Protein AF-A0A6C0JFN3-F1 (afdb_monomer)

Secondary structure (DSSP, 8-state):
--TTSHHHHHHHHHHHHHHHHHTT----HHHHHHHHHHHHHHHHHSTTTTT-TT-HHHHHHHHHHHHHHHHHHTS--------------S----------------HHHHHHHHHHHHHHHHHHHHSPPPPPP------SS----TTHHHHHHHHHHHHHHHHHHHHHHHTTHHHHHHHHHHT--TTS-------TT-----TT-----S-----------------------------------THHHHSSS-------HHHHHHHHHHHHHHHHHHHHHHHHHH--

Sequence (288 aa):
MSVVKDSNKQMLFDLLKSIGNDNQLVINENELYNFVNEKCGYFHTNRYEFGFGTDLNIVNKKIIDEGYNFIMSNQPRKNTQQNTQQNTQQNTQQNTHESVRESTLTKREMFDKGLERQENQFNKMINPKKPKEIDFSDAGEDSPIQNLDQIINQTLSDRQKELENITQKYSSNDKKNAEKWLNMGNDEIPKIKIEKNSNLKLDNAINVDNAINVDNTINVDNAINVDNKKRVRFEVKEEEENPIGLNNLFSKLKQKSLPKNDNIINRLDTIILNQEKILEMLYNKAIN

Organism: NCBI:txid1070528

Radius of gyration: 42.24 Å; Cα contacts (8 Å, |Δi|>4): 68; chains: 1; bounding box: 113×70×117 Å

Foldseek 3Di:
DALQDPVNLVVLLVVLVVVCVVVVFDDDSVVLSVLSNVLSVVCRVCVVVVVNPRPNVVSSVVSNVVSNVVSVVPGPPPPPPDDDDDDDDDDDPDPPPDDPPPPPDDPVNVVVVVVVVVVVVVVCVVDPDDDDPDDPPPPDDPDDPPCVVVVVVVVVVVVVVVVVVVCVVCVPPVVVVVVCVVPVPPPPDPPPPPPVDPPDPPVDPPPPPDDPPPPDDPPPDDDPPPDDPDDDDDPPPPPPPPPPDPVVVCVPPPDPPDPPCVVVVVVVVVVVVVVVVVVVVVVVVVVD

Solvent-accessible surface area (backbone atoms only — not comparable to full-atom v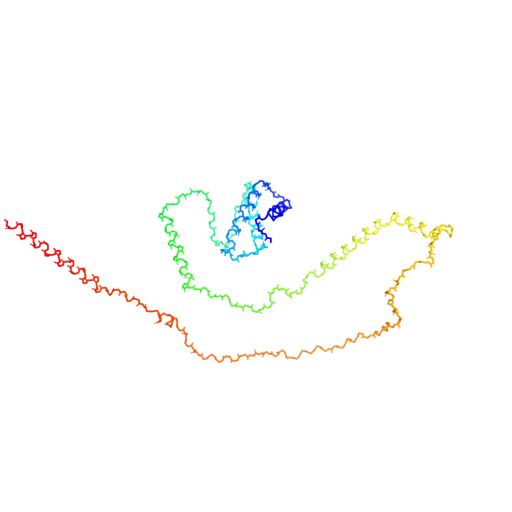alues): 18840 Å² total; per-residue (Å²): 132,56,59,71,37,64,71,47,47,50,52,53,45,54,49,53,50,49,56,32,57,79,66,72,47,70,77,59,67,69,61,51,48,50,50,51,53,53,48,28,50,50,50,63,74,42,19,65,83,74,70,51,60,82,47,52,64,65,52,50,52,51,50,50,56,52,47,51,51,52,47,59,71,66,43,82,78,78,85,72,90,66,90,81,84,84,87,84,84,90,86,78,83,84,74,82,80,69,78,83,68,89,70,83,71,50,76,63,59,54,48,53,55,49,50,54,51,50,54,55,51,49,54,47,64,76,55,62,76,78,75,78,78,85,75,84,69,94,77,85,80,88,68,78,77,87,55,53,70,60,53,50,52,51,52,50,52,51,51,51,54,49,51,51,49,52,48,61,69,43,61,63,64,50,43,54,52,48,49,49,63,73,65,52,54,91,86,70,64,82,76,77,80,77,65,96,72,72,86,71,80,75,88,75,76,76,81,78,78,84,76,86,75,82,77,85,70,88,79,85,73,88,75,87,79,88,72,77,87,81,75,87,78,80,84,74,79,79,70,86,71,70,77,87,56,74,67,69,70,58,69,74,54,80,73,76,73,70,80,54,63,62,64,56,50,54,49,50,51,53,49,51,55,51,50,52,52,51,48,50,54,52,52,61,61,71,76,108

pLDDT: mean 72.3, std 18.84, range [32.34, 95.5]

Structure (mmCIF, N/CA/C/O backbone):
data_AF-A0A6C0JFN3-F1
#
_entry.id   AF-A0A6C0JFN3-F1
#
loop_
_atom_site.group_PDB
_atom_site.id
_atom_site.type_symbol
_atom_site.label_atom_id
_atom_site.label_alt_id
_atom_site.label_comp_id
_atom_site.label_asym_id
_atom_site.label_entity_id
_atom_site.label_seq_id
_atom_site.pdbx_PDB_ins_code
_atom_site.Cartn_x
_atom_site.Cartn_y
_atom_site.Cartn_z
_atom_site.occupancy
_atom_site.B_iso_or_equiv
_atom_site.auth_seq_id
_atom_site.auth_comp_id
_atom_site.auth_asym_id
_atom_site.auth_atom_id
_atom_site.pdbx_PDB_model_num
ATOM 1 N N . MET A 1 1 ? 14.871 2.638 8.743 1.00 62.06 1 MET A N 1
ATOM 2 C CA . MET A 1 1 ? 14.317 3.725 7.900 1.00 62.06 1 MET A CA 1
ATOM 3 C C . MET A 1 1 ? 12.947 4.097 8.450 1.00 62.06 1 MET A C 1
ATOM 5 O O . MET A 1 1 ? 12.289 3.212 8.973 1.00 62.06 1 MET A O 1
ATOM 9 N N . SER A 1 2 ? 12.554 5.374 8.417 1.00 81.69 2 SER A N 1
ATOM 10 C CA . SER A 1 2 ? 11.302 5.864 9.021 1.00 81.69 2 SER A CA 1
ATOM 11 C C . SER A 1 2 ? 10.401 6.478 7.956 1.00 81.69 2 SER A C 1
ATOM 13 O O . SER A 1 2 ? 10.905 7.121 7.037 1.00 81.69 2 SER A O 1
ATOM 15 N N . VAL A 1 3 ? 9.087 6.332 8.136 1.00 85.38 3 VAL A N 1
ATOM 16 C CA . VAL A 1 3 ? 8.040 6.914 7.280 1.00 85.38 3 VAL A CA 1
ATOM 17 C C . VAL A 1 3 ? 8.180 8.439 7.196 1.00 85.38 3 VAL A C 1
ATOM 19 O O . VAL A 1 3 ? 7.970 9.034 6.145 1.00 85.38 3 VAL A O 1
ATOM 22 N N . VAL A 1 4 ? 8.610 9.074 8.293 1.00 89.38 4 VAL A N 1
ATOM 23 C CA . VAL A 1 4 ? 8.707 10.539 8.422 1.00 89.38 4 VAL A CA 1
ATOM 24 C C . VAL A 1 4 ? 10.010 11.100 7.840 1.00 89.38 4 VAL A C 1
ATOM 26 O O . VAL A 1 4 ? 10.175 12.314 7.772 1.00 89.38 4 VAL A O 1
ATOM 29 N N . LYS A 1 5 ? 10.952 10.246 7.419 1.00 92.25 5 LYS A N 1
ATOM 30 C CA . LYS A 1 5 ? 12.220 10.706 6.842 1.00 92.25 5 LYS A CA 1
ATOM 31 C C . LYS A 1 5 ? 11.949 11.465 5.540 1.00 92.25 5 LYS A C 1
ATOM 33 O O . LYS A 1 5 ? 11.213 10.965 4.693 1.00 92.25 5 LYS A O 1
ATOM 38 N N . ASP A 1 6 ? 12.616 12.599 5.338 1.00 91.25 6 ASP A N 1
ATOM 39 C CA . ASP A 1 6 ? 12.405 13.448 4.154 1.00 91.25 6 ASP A CA 1
ATOM 40 C C . ASP A 1 6 ? 12.629 12.696 2.840 1.00 91.25 6 ASP A C 1
ATOM 42 O O . ASP A 1 6 ? 11.831 12.805 1.920 1.00 91.25 6 ASP A O 1
ATOM 46 N N . SER A 1 7 ? 13.639 11.826 2.787 1.00 92.81 7 SER A N 1
ATOM 47 C CA . SER A 1 7 ? 13.881 10.955 1.629 1.00 92.81 7 SER A CA 1
ATOM 48 C C . SER A 1 7 ? 12.705 10.016 1.311 1.00 92.81 7 SER A C 1
ATOM 50 O O . SER A 1 7 ? 12.434 9.780 0.140 1.00 92.81 7 SER A O 1
ATOM 52 N N . ASN A 1 8 ? 11.990 9.504 2.321 1.00 93.19 8 ASN A N 1
ATOM 53 C CA . ASN A 1 8 ? 10.812 8.657 2.107 1.00 93.19 8 ASN A CA 1
ATOM 54 C C . ASN A 1 8 ? 9.619 9.487 1.621 1.00 93.19 8 ASN A C 1
ATOM 56 O O . ASN A 1 8 ? 8.929 9.094 0.689 1.00 93.19 8 ASN A O 1
ATOM 60 N N . LYS A 1 9 ? 9.407 10.661 2.221 1.00 94.06 9 LYS A N 1
ATOM 61 C CA . LYS A 1 9 ? 8.349 11.595 1.817 1.00 94.06 9 LYS A CA 1
ATOM 62 C C . LYS A 1 9 ? 8.512 12.050 0.366 1.00 94.06 9 LYS A C 1
ATOM 64 O O . LYS A 1 9 ? 7.535 12.045 -0.370 1.00 94.06 9 LYS A O 1
ATOM 69 N N . GLN A 1 10 ? 9.738 12.385 -0.041 1.00 93.50 10 GLN A N 1
ATOM 70 C CA . GLN A 1 10 ? 10.048 12.761 -1.423 1.00 93.50 10 GLN A CA 1
ATOM 71 C C . GLN A 1 10 ? 9.812 11.596 -2.387 1.00 93.50 10 GLN A C 1
ATOM 73 O O . GLN A 1 10 ? 9.114 11.766 -3.375 1.00 93.50 10 GLN A O 1
ATOM 78 N N . MET A 1 11 ? 10.266 10.384 -2.044 1.00 95.31 11 MET A N 1
ATOM 79 C CA . MET A 1 11 ? 9.984 9.190 -2.850 1.00 95.31 11 MET A CA 1
ATOM 80 C C . MET A 1 11 ? 8.474 8.959 -3.045 1.00 95.31 11 MET A C 1
ATOM 82 O O . MET A 1 11 ? 8.033 8.670 -4.154 1.00 95.31 11 MET A O 1
ATOM 86 N N . LEU A 1 12 ? 7.677 9.070 -1.977 1.00 95.00 12 LEU A N 1
ATOM 87 C CA . LEU A 1 12 ? 6.222 8.889 -2.044 1.00 95.00 12 LEU A CA 1
ATOM 88 C C . LEU A 1 12 ? 5.545 9.977 -2.881 1.00 95.00 12 LEU A C 1
ATOM 90 O O . LEU A 1 12 ? 4.631 9.680 -3.648 1.00 95.00 12 LEU A O 1
ATOM 94 N N . PHE A 1 13 ? 6.003 11.220 -2.744 1.00 95.50 13 PHE A N 1
ATOM 95 C CA . PHE A 1 13 ? 5.537 12.343 -3.548 1.00 95.50 13 PHE A CA 1
ATOM 96 C C . PHE A 1 13 ? 5.836 12.130 -5.037 1.00 95.50 13 PHE A C 1
ATOM 98 O O . PHE A 1 13 ? 4.917 12.198 -5.851 1.00 95.50 13 PHE A O 1
ATOM 105 N N . ASP A 1 14 ? 7.082 11.799 -5.383 1.00 95.06 14 ASP A N 1
ATOM 106 C CA . ASP A 1 14 ? 7.509 11.563 -6.766 1.00 95.06 14 ASP A CA 1
ATOM 107 C C . ASP A 1 14 ? 6.754 10.390 -7.398 1.00 95.06 14 ASP A C 1
ATOM 109 O O . ASP A 1 14 ? 6.327 10.469 -8.551 1.00 95.06 14 ASP A O 1
ATOM 113 N N . LEU A 1 15 ? 6.524 9.318 -6.633 1.00 95.25 15 LEU A N 1
ATOM 114 C CA . LEU A 1 15 ? 5.756 8.166 -7.094 1.00 95.25 15 LEU A CA 1
ATOM 115 C C . LEU A 1 15 ? 4.297 8.539 -7.386 1.00 95.25 15 LEU A C 1
ATOM 117 O O . LEU A 1 15 ? 3.790 8.223 -8.460 1.00 95.25 15 LEU A O 1
ATOM 121 N N . LEU A 1 16 ? 3.624 9.231 -6.462 1.00 93.94 16 LEU A N 1
ATOM 122 C CA . LEU A 1 16 ? 2.242 9.683 -6.662 1.00 93.94 16 LEU A CA 1
ATOM 123 C C . LEU A 1 16 ? 2.131 10.673 -7.828 1.00 93.94 16 LEU A C 1
ATOM 125 O O . LEU A 1 16 ? 1.171 10.614 -8.599 1.00 93.94 16 LEU A O 1
ATOM 129 N N . LYS A 1 17 ? 3.137 11.535 -7.997 1.00 93.06 17 LYS A N 1
ATOM 130 C CA . LYS A 1 17 ? 3.249 12.452 -9.133 1.00 93.06 17 LYS A CA 1
ATOM 131 C C . LYS A 1 17 ? 3.398 11.695 -10.454 1.00 93.06 17 LYS A C 1
ATOM 133 O O . LYS A 1 17 ? 2.686 12.010 -11.403 1.00 93.06 17 LYS A O 1
ATOM 138 N N . SER A 1 18 ? 4.262 10.677 -10.511 1.00 93.12 18 SER A N 1
ATOM 139 C CA . SER A 1 18 ? 4.420 9.812 -11.691 1.00 93.12 18 SER A CA 1
ATOM 140 C C . SER A 1 18 ? 3.111 9.114 -12.035 1.00 93.12 18 SER A C 1
ATOM 142 O O . SER A 1 18 ? 2.631 9.252 -13.154 1.00 93.12 18 SER A O 1
ATOM 144 N N . ILE A 1 19 ? 2.481 8.459 -11.051 1.00 90.06 19 ILE A N 1
ATOM 145 C CA . ILE A 1 19 ? 1.208 7.753 -11.240 1.00 90.06 19 ILE A CA 1
ATOM 146 C C . ILE A 1 19 ? 0.147 8.703 -11.800 1.00 90.06 19 ILE A C 1
ATOM 148 O O . ILE A 1 19 ? -0.593 8.331 -12.709 1.00 90.06 19 ILE A O 1
ATOM 152 N N . GLY A 1 20 ? 0.049 9.926 -11.278 1.00 87.44 20 GLY A N 1
ATOM 153 C CA . GLY A 1 20 ? -0.938 10.870 -11.784 1.00 87.44 20 GLY A CA 1
ATOM 154 C C . GLY A 1 20 ? -0.622 11.387 -13.188 1.00 87.44 20 GLY A C 1
ATOM 155 O O . GLY A 1 20 ? -1.538 11.484 -14.003 1.00 87.44 20 GLY A O 1
ATOM 156 N N . ASN A 1 21 ? 0.649 11.638 -13.507 1.00 88.38 21 ASN A N 1
ATOM 157 C CA . ASN A 1 21 ? 1.065 12.060 -14.846 1.00 88.38 21 ASN A CA 1
ATOM 158 C C . ASN A 1 21 ? 0.809 10.967 -15.894 1.00 88.38 21 ASN A C 1
ATOM 160 O O . ASN A 1 21 ? 0.261 11.261 -16.958 1.00 88.38 21 ASN A O 1
ATOM 164 N N . ASP A 1 22 ? 1.128 9.712 -15.568 1.00 90.19 22 ASP A N 1
ATOM 165 C CA . ASP A 1 22 ? 0.914 8.551 -16.441 1.00 90.19 22 ASP A CA 1
ATOM 166 C C . ASP A 1 22 ? -0.578 8.347 -16.755 1.00 90.19 22 ASP A C 1
ATOM 168 O O . ASP A 1 22 ? -0.946 7.947 -17.859 1.00 90.19 22 ASP A O 1
ATOM 172 N N . ASN A 1 23 ? -1.451 8.689 -15.801 1.00 87.38 23 ASN A N 1
ATOM 173 C CA . ASN A 1 23 ? -2.907 8.609 -15.935 1.00 87.38 23 ASN A CA 1
ATOM 174 C C . ASN A 1 23 ? -3.570 9.924 -16.396 1.00 87.38 23 ASN A C 1
ATOM 176 O O . ASN A 1 23 ? -4.797 10.022 -16.375 1.00 87.38 23 ASN A O 1
ATOM 180 N N . GLN A 1 24 ? -2.792 10.934 -16.810 1.00 86.75 24 GLN A N 1
ATOM 181 C CA . GLN A 1 24 ? -3.288 12.246 -17.262 1.00 86.75 24 GLN A CA 1
ATOM 182 C C . GLN A 1 24 ? -4.200 12.960 -16.242 1.00 86.75 24 GLN A C 1
ATOM 184 O O . GLN A 1 24 ? -5.185 13.609 -16.605 1.00 86.75 24 GLN A O 1
ATOM 189 N N . LEU A 1 25 ? -3.884 12.830 -14.954 1.00 87.88 25 LEU A N 1
ATOM 190 C CA . LEU A 1 25 ? -4.630 13.441 -13.857 1.00 87.88 25 LEU A CA 1
ATOM 191 C C . LEU A 1 25 ? -4.159 14.871 -13.600 1.00 87.88 25 LEU A C 1
ATOM 193 O O . LEU A 1 25 ? -2.976 15.187 -13.715 1.00 87.88 25 LEU A O 1
ATOM 197 N N . VAL A 1 26 ? -5.083 15.737 -13.185 1.00 85.62 26 VAL A N 1
ATOM 198 C CA . VAL A 1 26 ? -4.726 17.074 -12.701 1.00 85.62 26 VAL A CA 1
ATOM 199 C C . VAL A 1 26 ? -4.166 16.933 -11.288 1.00 85.62 26 VAL A C 1
ATOM 201 O O . VAL A 1 26 ? -4.877 16.486 -10.386 1.00 85.62 26 VAL A O 1
ATOM 204 N N . ILE A 1 27 ? -2.897 17.297 -11.098 1.00 87.00 27 ILE A N 1
ATOM 205 C CA . ILE A 1 27 ? -2.198 17.218 -9.810 1.00 87.00 27 ILE A CA 1
ATOM 206 C C . ILE A 1 27 ? -1.818 18.626 -9.356 1.00 87.00 27 ILE A C 1
ATOM 208 O O . ILE A 1 27 ? -1.117 19.347 -10.065 1.00 87.00 27 ILE A O 1
ATOM 212 N N . ASN A 1 28 ? -2.231 19.000 -8.146 1.00 89.88 28 ASN A N 1
ATOM 213 C CA . ASN A 1 28 ? -1.693 20.166 -7.454 1.00 89.88 28 ASN A CA 1
ATOM 214 C C . ASN A 1 28 ? -0.509 19.724 -6.582 1.00 89.88 28 ASN A C 1
ATOM 216 O O . ASN A 1 28 ? -0.692 19.044 -5.572 1.00 89.88 28 ASN A O 1
ATOM 220 N N . GLU A 1 29 ? 0.708 20.097 -6.982 1.00 89.19 29 GLU A N 1
ATOM 221 C CA . GLU A 1 29 ? 1.944 19.659 -6.319 1.00 89.19 29 GLU A CA 1
ATOM 222 C C . GLU A 1 29 ? 2.013 20.083 -4.846 1.00 89.19 29 GLU A C 1
ATOM 224 O O . GLU A 1 29 ? 2.429 19.296 -3.997 1.00 89.19 29 GLU A O 1
ATOM 229 N N . ASN A 1 30 ? 1.547 21.290 -4.520 1.00 92.06 30 ASN A N 1
ATOM 230 C CA . ASN A 1 30 ? 1.587 21.806 -3.151 1.00 92.06 30 ASN A CA 1
ATOM 231 C C . ASN A 1 30 ? 0.625 21.040 -2.236 1.00 92.06 30 ASN A C 1
ATOM 233 O O . ASN A 1 30 ? 0.979 20.668 -1.118 1.00 92.06 30 ASN A O 1
ATOM 237 N N . GLU A 1 31 ? -0.588 20.776 -2.719 1.00 90.94 31 GLU A N 1
ATOM 238 C CA . GLU A 1 31 ? -1.589 20.009 -1.973 1.00 90.94 31 GLU A CA 1
ATOM 239 C C . GLU A 1 31 ? -1.166 18.552 -1.80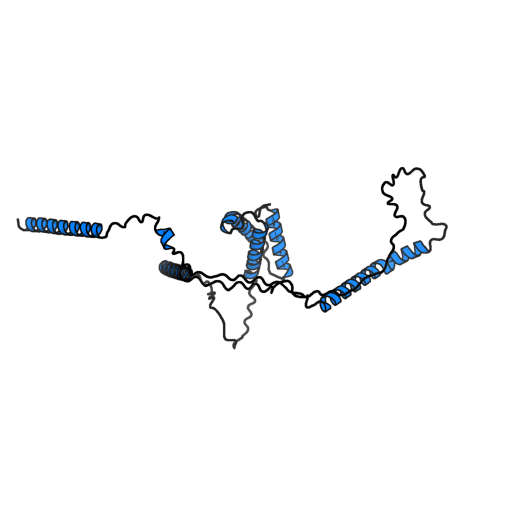0 1.00 90.94 31 GLU A C 1
ATOM 241 O O . GLU A 1 31 ? -1.289 18.007 -0.705 1.00 90.94 31 GLU A O 1
ATOM 246 N N . LEU A 1 32 ? -0.607 17.939 -2.848 1.00 92.62 32 LEU A N 1
ATOM 247 C CA . LEU A 1 32 ? -0.101 16.571 -2.788 1.00 92.62 32 LEU A CA 1
ATOM 248 C C . LEU A 1 32 ? 1.060 16.447 -1.792 1.00 92.62 32 LEU A C 1
ATOM 250 O O . LEU A 1 32 ? 1.098 15.507 -0.999 1.00 92.62 32 LEU A O 1
ATOM 254 N N . TYR A 1 33 ? 1.990 17.402 -1.790 1.00 93.19 33 TYR A N 1
ATOM 255 C CA . TYR A 1 33 ? 3.108 17.401 -0.849 1.00 93.19 33 TYR A CA 1
ATOM 256 C C . TYR A 1 33 ? 2.645 17.584 0.605 1.00 93.19 33 TYR A C 1
ATOM 258 O O . TYR A 1 33 ? 3.126 16.892 1.509 1.00 93.19 33 TYR A O 1
ATOM 266 N N . ASN A 1 34 ? 1.678 18.476 0.840 1.00 94.50 34 ASN A N 1
ATOM 267 C CA . ASN A 1 34 ? 1.072 18.660 2.160 1.00 94.50 34 ASN A CA 1
ATOM 268 C C . ASN A 1 34 ? 0.354 17.388 2.623 1.00 94.50 34 ASN A C 1
ATOM 270 O O . ASN A 1 34 ? 0.595 16.924 3.737 1.00 94.50 34 ASN A O 1
ATOM 274 N N . PHE A 1 35 ? -0.427 16.766 1.738 1.00 95.19 35 PHE A N 1
ATOM 275 C CA . PHE A 1 35 ? -1.094 15.495 1.999 1.00 95.19 35 PHE A CA 1
ATOM 276 C C . PHE A 1 35 ? -0.096 14.403 2.413 1.00 95.19 35 PHE A C 1
ATOM 278 O O . PHE A 1 35 ? -0.272 13.758 3.448 1.00 95.19 35 PHE A O 1
ATOM 285 N N . VAL A 1 36 ? 0.988 14.217 1.650 1.00 95.06 36 VAL A N 1
ATOM 286 C CA . VAL A 1 36 ? 2.016 13.211 1.965 1.00 95.06 36 VAL A CA 1
ATOM 287 C C . VAL A 1 36 ? 2.654 13.492 3.328 1.00 95.06 36 VAL A C 1
ATOM 289 O O . VAL A 1 36 ? 2.847 12.565 4.115 1.00 95.06 36 VAL A O 1
ATOM 292 N N . ASN A 1 37 ? 2.944 14.754 3.655 1.00 94.12 37 ASN A N 1
ATOM 293 C CA . ASN A 1 37 ? 3.499 15.116 4.960 1.00 94.12 37 ASN A CA 1
ATOM 294 C C . ASN A 1 37 ? 2.552 14.800 6.121 1.00 94.12 37 ASN A C 1
ATOM 296 O O . ASN A 1 37 ? 2.985 14.196 7.109 1.00 94.12 37 ASN A O 1
ATOM 300 N N . GLU A 1 38 ? 1.280 15.171 5.996 1.00 94.81 38 GLU A N 1
ATOM 301 C CA . GLU A 1 38 ? 0.263 14.906 7.014 1.00 94.81 38 GLU A CA 1
ATOM 302 C C . GLU A 1 38 ? 0.061 13.407 7.223 1.00 94.81 38 GLU A C 1
ATOM 304 O O . GLU A 1 38 ? 0.080 12.932 8.360 1.00 94.81 38 GLU A O 1
ATOM 309 N N . LYS A 1 39 ? -0.055 12.636 6.137 1.00 93.19 39 LYS A N 1
ATOM 310 C CA . LYS A 1 39 ? -0.256 11.185 6.213 1.00 93.19 39 LYS A CA 1
ATOM 311 C C . LYS A 1 39 ? 0.960 10.457 6.762 1.00 93.19 39 LYS A C 1
ATOM 313 O O . LYS A 1 39 ? 0.803 9.596 7.627 1.00 93.19 39 LYS A O 1
ATOM 318 N N . CYS A 1 40 ? 2.170 10.843 6.359 1.00 93.00 40 CYS A N 1
ATOM 319 C CA . CYS A 1 40 ? 3.397 10.318 6.957 1.00 93.00 40 CYS A CA 1
ATOM 320 C C . CYS A 1 40 ? 3.442 10.561 8.474 1.00 93.00 40 CYS A C 1
ATOM 322 O O . CYS A 1 40 ? 3.825 9.660 9.222 1.00 93.00 40 CYS A O 1
ATOM 324 N N . GLY A 1 41 ? 3.037 11.749 8.938 1.00 91.44 41 GLY A N 1
ATOM 325 C CA . GLY A 1 41 ? 2.937 12.060 10.367 1.00 91.44 41 GLY A CA 1
ATOM 326 C C . GLY A 1 41 ? 1.859 11.234 11.072 1.00 91.44 41 GLY A C 1
ATOM 327 O O . GLY A 1 41 ? 2.134 10.589 12.082 1.00 91.44 41 GLY A O 1
ATOM 328 N N . TYR A 1 42 ? 0.656 11.188 10.501 1.00 93.50 42 TYR A N 1
ATOM 329 C CA . TYR A 1 42 ? -0.490 10.453 11.035 1.00 93.50 42 TYR A CA 1
ATOM 330 C C . TYR A 1 42 ? -0.196 8.962 11.213 1.00 93.50 42 TYR A C 1
ATOM 332 O O . TYR A 1 42 ? -0.370 8.413 12.303 1.00 93.50 42 TYR A O 1
ATOM 340 N N . PHE A 1 43 ? 0.300 8.302 10.165 1.00 90.25 43 PHE A N 1
ATOM 341 C CA . PHE A 1 43 ? 0.611 6.880 10.237 1.00 90.25 43 PHE A CA 1
ATOM 342 C C . PHE A 1 43 ? 1.818 6.593 11.117 1.00 90.25 43 PHE A C 1
ATOM 344 O O . PHE A 1 43 ? 1.863 5.531 11.725 1.00 90.25 43 PHE A O 1
ATOM 351 N N . HIS A 1 44 ? 2.777 7.513 11.240 1.00 88.38 44 HIS A N 1
ATOM 352 C CA . HIS A 1 44 ? 3.875 7.336 12.184 1.00 88.38 44 HIS A CA 1
ATOM 353 C C . HIS A 1 44 ? 3.400 7.368 13.641 1.00 88.38 44 HIS A C 1
ATOM 355 O O . HIS A 1 44 ? 3.835 6.533 14.437 1.00 88.38 44 HIS A O 1
ATOM 361 N N . THR A 1 45 ? 2.491 8.284 13.979 1.00 89.75 45 THR A N 1
ATOM 362 C CA . THR A 1 45 ? 1.915 8.389 15.326 1.00 89.75 45 THR A CA 1
ATOM 363 C C . THR A 1 45 ? 1.033 7.183 15.650 1.00 89.75 45 THR A C 1
ATOM 365 O O . THR A 1 45 ? 1.181 6.579 16.709 1.00 89.75 45 THR A O 1
ATOM 368 N N . ASN A 1 46 ? 0.194 6.760 14.703 1.00 87.38 46 ASN A N 1
ATOM 369 C CA . ASN A 1 46 ? -0.818 5.720 14.922 1.00 87.38 46 ASN A CA 1
ATOM 370 C C . ASN A 1 46 ? -0.380 4.318 14.459 1.00 87.38 46 ASN A C 1
ATOM 372 O O . ASN A 1 46 ? -1.189 3.395 14.379 1.00 87.38 46 ASN A O 1
ATOM 376 N N . ARG A 1 47 ? 0.907 4.115 14.147 1.00 83.19 47 ARG A N 1
ATOM 377 C CA . ARG A 1 47 ? 1.426 2.851 13.579 1.00 83.19 47 ARG A CA 1
ATOM 378 C C . ARG A 1 47 ? 1.128 1.606 14.414 1.00 83.19 47 ARG A C 1
ATOM 380 O O . ARG A 1 47 ? 1.016 0.512 13.865 1.00 83.19 47 ARG A O 1
ATOM 387 N N . TYR A 1 48 ? 1.011 1.764 15.731 1.00 83.62 48 TYR A N 1
ATOM 388 C CA . TYR A 1 48 ? 0.676 0.668 16.638 1.00 83.62 48 TYR A CA 1
ATOM 389 C C . TYR A 1 48 ? -0.829 0.416 16.733 1.00 83.62 48 TYR A C 1
ATOM 391 O O . TYR A 1 48 ? -1.231 -0.736 16.853 1.00 83.62 48 TYR A O 1
ATOM 399 N N . GLU A 1 49 ? -1.656 1.458 16.616 1.00 82.75 49 GLU A N 1
ATOM 400 C CA . GLU A 1 49 ? -3.120 1.335 16.649 1.00 82.75 49 GLU A CA 1
ATOM 401 C C . GLU A 1 49 ? -3.644 0.562 15.437 1.00 82.75 49 GLU A C 1
ATOM 403 O O . GLU A 1 49 ? -4.558 -0.249 15.551 1.00 82.75 49 GLU A O 1
ATOM 408 N N . PHE A 1 50 ? -3.011 0.760 14.282 1.00 78.75 50 PHE A N 1
ATOM 409 C CA . PHE A 1 50 ? -3.371 0.071 13.046 1.00 78.75 50 PHE A CA 1
ATOM 410 C C . PHE A 1 50 ? -2.710 -1.304 12.861 1.00 78.75 50 PHE A C 1
ATOM 412 O O . PHE A 1 50 ? -2.922 -1.951 11.837 1.00 78.75 50 PHE A O 1
ATOM 419 N N . GLY A 1 51 ? -1.887 -1.757 13.812 1.00 76.50 51 GLY A N 1
ATOM 420 C CA . GLY A 1 51 ? -1.193 -3.046 13.720 1.00 76.50 51 GLY A CA 1
ATOM 421 C C . GLY A 1 51 ? -0.053 -3.102 12.691 1.00 76.50 51 GLY A C 1
ATOM 422 O O . GLY A 1 51 ? 0.450 -4.185 12.409 1.00 76.50 51 GLY A O 1
ATOM 423 N N . PHE A 1 52 ? 0.389 -1.963 12.142 1.00 75.44 52 PHE A N 1
ATOM 424 C CA . PHE A 1 52 ? 1.496 -1.892 11.171 1.00 75.44 52 PHE A CA 1
ATOM 425 C C . PHE A 1 52 ? 2.885 -1.946 11.832 1.00 75.44 52 PHE A C 1
ATOM 427 O O . PHE A 1 52 ? 3.886 -2.268 11.191 1.00 75.44 52 PHE A O 1
ATOM 434 N N . GLY A 1 53 ? 2.974 -1.617 13.124 1.00 76.44 53 GLY A N 1
ATOM 435 C CA . GLY A 1 53 ? 4.212 -1.700 13.897 1.00 76.44 53 GLY A CA 1
ATOM 436 C C . GLY A 1 53 ? 5.306 -0.763 13.373 1.00 76.44 53 GLY A C 1
ATOM 437 O O . GLY A 1 53 ? 5.182 0.460 13.447 1.00 76.44 53 GLY A O 1
ATOM 438 N N . THR A 1 54 ? 6.425 -1.324 12.918 1.00 78.06 54 THR A N 1
ATOM 439 C CA . THR A 1 54 ? 7.558 -0.586 12.318 1.00 78.06 54 THR A CA 1
ATOM 440 C C . THR A 1 54 ? 7.704 -0.846 10.820 1.00 78.06 54 THR A C 1
ATOM 442 O O . THR A 1 54 ? 8.710 -0.435 10.239 1.00 78.06 54 THR A O 1
ATOM 445 N N . ASP A 1 55 ? 6.756 -1.551 10.198 1.00 85.56 55 ASP A N 1
ATOM 446 C CA . ASP A 1 55 ? 6.870 -1.922 8.792 1.00 85.56 55 ASP A CA 1
ATOM 447 C C . ASP A 1 55 ? 6.628 -0.709 7.887 1.00 85.56 55 ASP A C 1
ATOM 449 O O . ASP A 1 55 ? 5.507 -0.232 7.692 1.00 85.56 55 ASP A O 1
ATOM 453 N N . LEU A 1 56 ? 7.727 -0.208 7.328 1.00 87.12 56 LEU A N 1
ATOM 454 C CA . LEU A 1 56 ? 7.735 0.929 6.420 1.00 87.12 56 LEU A CA 1
ATOM 455 C C . LEU A 1 56 ? 6.959 0.642 5.130 1.00 87.12 56 LEU A C 1
ATOM 457 O O . LEU A 1 56 ? 6.292 1.537 4.619 1.00 87.12 56 LEU A O 1
ATOM 461 N N . ASN A 1 57 ? 7.019 -0.584 4.608 1.00 89.56 57 ASN A N 1
ATOM 462 C CA . ASN A 1 57 ? 6.386 -0.920 3.335 1.00 89.56 57 ASN A CA 1
ATOM 463 C C . ASN A 1 57 ? 4.866 -0.911 3.457 1.00 89.56 57 ASN A C 1
ATOM 465 O O . ASN A 1 57 ? 4.187 -0.381 2.579 1.00 89.56 57 ASN A O 1
ATOM 469 N N . ILE A 1 58 ? 4.331 -1.459 4.550 1.00 89.69 58 ILE A N 1
ATOM 470 C CA . ILE A 1 58 ? 2.883 -1.480 4.788 1.00 89.69 58 ILE A CA 1
ATOM 471 C C . ILE A 1 58 ? 2.346 -0.051 4.913 1.00 89.69 58 ILE A C 1
ATOM 473 O O . ILE A 1 58 ? 1.344 0.291 4.283 1.00 89.69 58 ILE A O 1
ATOM 477 N N . VAL A 1 59 ? 3.045 0.802 5.666 1.00 90.31 59 VAL A N 1
ATOM 478 C CA . VAL A 1 59 ? 2.648 2.205 5.834 1.00 90.31 59 VAL A CA 1
ATOM 479 C C . VAL A 1 59 ? 2.758 2.979 4.519 1.00 90.31 59 VAL A C 1
ATOM 481 O O . VAL A 1 59 ? 1.828 3.693 4.152 1.00 90.31 59 VAL A O 1
ATOM 484 N N . ASN A 1 60 ? 3.846 2.804 3.769 1.00 93.38 60 ASN A N 1
ATOM 485 C CA . ASN A 1 60 ? 4.025 3.459 2.474 1.00 93.38 60 ASN A CA 1
ATOM 486 C C . ASN A 1 60 ? 2.936 3.052 1.471 1.00 93.38 60 ASN A C 1
ATOM 488 O O . ASN A 1 60 ? 2.386 3.923 0.803 1.00 93.38 60 ASN A O 1
ATOM 492 N N . LYS A 1 61 ? 2.564 1.764 1.407 1.00 93.38 61 LYS A N 1
ATOM 493 C CA . LYS A 1 61 ? 1.447 1.295 0.568 1.00 93.38 61 LYS A CA 1
ATOM 494 C C . LYS A 1 61 ? 0.137 1.988 0.936 1.00 93.38 61 LYS A C 1
ATOM 496 O O . LYS A 1 61 ? -0.536 2.510 0.058 1.00 93.38 61 LYS A O 1
ATOM 501 N N . LYS A 1 62 ? -0.172 2.088 2.233 1.00 91.50 62 LYS A N 1
ATOM 502 C CA . LYS A 1 62 ? -1.368 2.800 2.707 1.00 91.50 62 LYS A CA 1
ATOM 503 C C . LYS A 1 62 ? -1.380 4.275 2.317 1.00 91.50 62 LYS A C 1
ATOM 505 O O . LYS A 1 62 ? -2.419 4.785 1.912 1.00 91.50 62 LYS A O 1
ATOM 510 N N . ILE A 1 63 ? -0.237 4.952 2.407 1.00 93.31 63 ILE A N 1
ATOM 511 C CA . ILE A 1 63 ? -0.119 6.360 2.005 1.00 93.31 63 ILE A CA 1
ATOM 512 C C . ILE A 1 63 ? -0.326 6.517 0.495 1.00 93.31 63 ILE A C 1
ATOM 514 O O . ILE A 1 63 ? -0.975 7.471 0.076 1.00 93.31 63 ILE A O 1
ATOM 518 N N . ILE A 1 64 ? 0.180 5.583 -0.314 1.00 94.56 64 ILE A N 1
ATOM 519 C CA . ILE A 1 64 ? -0.026 5.586 -1.769 1.00 94.56 64 ILE A CA 1
ATOM 520 C C . ILE A 1 64 ? -1.503 5.352 -2.104 1.00 94.56 64 ILE A C 1
ATOM 522 O O . ILE A 1 64 ? -2.057 6.100 -2.905 1.00 94.56 64 ILE A O 1
ATOM 526 N N . ASP A 1 65 ? -2.153 4.380 -1.458 1.00 93.31 65 ASP A N 1
ATOM 527 C CA . ASP A 1 65 ? -3.579 4.092 -1.657 1.00 93.31 65 ASP A CA 1
ATOM 528 C C . ASP A 1 65 ? -4.444 5.324 -1.345 1.00 93.31 65 ASP A C 1
ATOM 530 O O . ASP A 1 65 ? -5.295 5.731 -2.141 1.00 93.31 65 ASP A O 1
ATOM 534 N N . GLU A 1 66 ? -4.218 5.961 -0.191 1.00 92.50 66 GLU A N 1
ATOM 535 C CA . GLU A 1 66 ? -4.941 7.181 0.176 1.00 92.50 66 GLU A CA 1
ATOM 536 C C . GLU A 1 66 ? -4.569 8.370 -0.721 1.00 92.50 66 GLU A C 1
ATOM 538 O O . GLU A 1 66 ? -5.437 9.182 -1.040 1.00 92.50 66 GLU A O 1
ATOM 543 N N . GLY A 1 67 ? -3.312 8.462 -1.160 1.00 91.50 67 GLY A N 1
ATOM 544 C CA . GLY A 1 67 ? -2.833 9.504 -2.067 1.00 91.50 67 GLY A CA 1
ATOM 545 C C . GLY A 1 67 ? -3.462 9.416 -3.450 1.00 91.50 67 GLY A C 1
ATOM 546 O O . GLY A 1 67 ? -3.880 10.432 -4.000 1.00 91.50 67 GLY A O 1
ATOM 547 N N . TYR A 1 68 ? -3.620 8.209 -3.989 1.00 91.00 68 TYR A N 1
ATOM 548 C CA . TYR A 1 68 ? -4.327 8.002 -5.248 1.00 91.00 68 TYR A CA 1
ATOM 549 C C . TYR A 1 68 ? -5.801 8.410 -5.136 1.00 91.00 68 TYR A C 1
ATOM 551 O O . TYR A 1 68 ? -6.309 9.139 -5.989 1.00 91.00 68 TYR A O 1
ATOM 559 N N . ASN A 1 69 ? -6.472 8.016 -4.048 1.00 90.62 69 ASN A N 1
ATOM 560 C CA . ASN A 1 69 ? -7.856 8.419 -3.783 1.00 90.62 69 ASN A CA 1
ATOM 561 C C . ASN A 1 69 ? -8.004 9.941 -3.651 1.00 90.62 69 ASN A C 1
ATOM 563 O O . ASN A 1 69 ? -8.962 10.506 -4.175 1.00 90.62 69 ASN A O 1
ATOM 567 N N . PHE A 1 70 ? -7.048 10.601 -2.994 1.00 91.25 70 PHE A N 1
ATOM 568 C CA . PHE A 1 70 ? -7.001 12.058 -2.876 1.00 91.25 70 PHE A CA 1
ATOM 569 C C . PHE A 1 70 ? -6.859 12.743 -4.243 1.00 91.25 70 PHE A C 1
ATOM 571 O O . PHE A 1 70 ? -7.591 13.684 -4.552 1.00 91.25 70 PHE A O 1
ATOM 578 N N . ILE A 1 71 ? -5.966 12.242 -5.103 1.00 89.50 71 ILE A N 1
ATOM 579 C CA . ILE A 1 71 ? -5.817 12.764 -6.467 1.00 89.50 71 ILE A CA 1
ATOM 580 C C . ILE A 1 71 ? -7.119 12.551 -7.254 1.00 89.50 71 ILE A C 1
ATOM 582 O O . ILE A 1 71 ? -7.580 13.470 -7.930 1.00 89.50 71 ILE A O 1
ATOM 586 N N . MET A 1 72 ? -7.747 11.378 -7.137 1.00 86.50 72 MET A N 1
ATOM 587 C CA . MET A 1 72 ? -9.015 11.057 -7.803 1.00 86.50 72 MET A CA 1
ATOM 588 C C . MET A 1 72 ? -10.172 11.959 -7.365 1.00 86.50 72 MET A C 1
ATOM 590 O O . MET A 1 72 ? -10.936 12.426 -8.210 1.00 86.50 72 MET A O 1
ATOM 594 N N . SER A 1 73 ? -10.304 12.242 -6.066 1.00 85.81 73 SER A N 1
ATOM 595 C CA . SER A 1 73 ? -11.380 13.100 -5.554 1.00 85.81 73 SER A CA 1
ATOM 596 C C . SER A 1 73 ? -11.268 14.548 -6.026 1.00 85.81 73 SER A C 1
ATOM 598 O O . SER A 1 73 ? -12.290 15.223 -6.155 1.00 85.81 73 SER A O 1
ATOM 600 N N . ASN A 1 74 ? -10.047 15.005 -6.308 1.00 83.75 74 ASN A N 1
ATOM 601 C CA . ASN A 1 74 ? -9.765 16.373 -6.740 1.00 83.75 74 ASN A CA 1
ATOM 602 C C . ASN A 1 74 ? -9.821 16.547 -8.264 1.00 83.75 74 ASN A C 1
ATOM 604 O O . ASN A 1 74 ? -9.590 17.648 -8.766 1.00 83.75 74 ASN A O 1
ATOM 608 N N . GLN A 1 75 ? -10.144 15.490 -9.018 1.00 86.62 75 GLN A N 1
ATOM 609 C CA . GLN A 1 75 ? -10.298 15.617 -10.461 1.00 86.62 75 GLN A CA 1
ATOM 610 C C . GLN A 1 75 ? -11.507 16.497 -10.806 1.00 86.62 75 GLN A C 1
ATOM 612 O O . GLN A 1 75 ? -12.576 16.365 -10.195 1.00 86.62 75 GLN A O 1
ATOM 617 N N . PRO A 1 76 ? -11.386 17.381 -11.815 1.00 79.69 76 PRO A N 1
ATOM 618 C CA . PRO A 1 76 ? -12.505 18.192 -12.260 1.00 79.69 76 PRO A CA 1
ATOM 619 C C . PRO A 1 76 ? -13.624 17.268 -12.743 1.00 79.69 76 PRO A C 1
ATOM 621 O O . PRO A 1 76 ? -13.462 16.508 -13.702 1.00 79.69 76 PRO A O 1
ATOM 624 N N . ARG A 1 77 ? -14.786 17.324 -12.080 1.00 73.75 77 ARG A N 1
ATOM 625 C CA . ARG A 1 77 ? -15.972 16.595 -12.534 1.00 73.75 77 ARG A CA 1
ATOM 626 C C . ARG A 1 77 ? -16.310 17.080 -13.937 1.00 73.75 77 ARG A C 1
ATOM 628 O O . ARG A 1 77 ? -16.708 18.230 -14.122 1.00 73.75 77 ARG A O 1
ATOM 635 N N . LYS A 1 78 ? -16.175 16.199 -14.931 1.00 53.62 78 LYS A N 1
ATOM 636 C CA . LYS A 1 78 ? -16.755 16.430 -16.254 1.00 53.62 78 LYS A CA 1
ATOM 637 C C . LYS A 1 78 ? -18.264 16.535 -16.051 1.00 53.62 78 LYS A C 1
ATOM 639 O O . LYS A 1 78 ? -18.923 15.523 -15.815 1.00 53.62 78 LYS A O 1
ATOM 644 N N . ASN A 1 79 ? -18.802 17.753 -16.100 1.00 46.72 79 ASN A N 1
ATOM 645 C CA . ASN A 1 79 ? -20.238 18.001 -16.176 1.00 46.72 79 ASN A CA 1
ATOM 646 C C . ASN A 1 79 ? -20.753 17.421 -17.496 1.00 46.72 79 ASN A C 1
ATOM 648 O O . ASN A 1 79 ? -20.917 18.126 -18.487 1.00 46.72 79 ASN A O 1
ATOM 652 N N . THR A 1 80 ? -20.989 16.116 -17.512 1.00 41.78 80 THR A N 1
ATOM 653 C CA . THR A 1 80 ? -21.697 15.451 -18.597 1.00 41.78 80 THR A CA 1
ATOM 654 C C . THR A 1 80 ? -23.171 15.521 -18.233 1.00 41.78 80 THR A C 1
ATOM 656 O O . THR A 1 80 ? -23.730 14.608 -17.635 1.00 41.78 80 THR A O 1
ATOM 659 N N . GLN A 1 81 ? -23.803 16.655 -18.536 1.00 50.19 81 GLN A N 1
ATOM 660 C CA . GLN A 1 81 ? -25.254 16.689 -18.678 1.00 50.19 81 GLN A CA 1
ATOM 661 C C . GLN A 1 81 ? -25.597 15.966 -19.980 1.00 50.19 81 GLN A C 1
ATOM 663 O O . GLN A 1 81 ? -25.736 16.604 -21.018 1.00 50.19 81 GLN A O 1
ATOM 668 N N . GLN A 1 82 ? -25.703 14.639 -19.945 1.00 37.12 82 GLN A N 1
ATOM 669 C CA . GLN A 1 82 ? -26.409 13.897 -20.983 1.00 37.12 82 GLN A CA 1
ATOM 670 C C . GLN A 1 82 ? -27.247 12.785 -20.357 1.00 37.12 82 GLN A C 1
ATOM 672 O O . GLN A 1 82 ? -26.756 11.916 -19.644 1.00 37.12 82 GLN A O 1
ATOM 677 N N . ASN A 1 83 ? -28.545 12.906 -20.628 1.00 42.25 83 ASN A N 1
ATOM 678 C CA . ASN A 1 83 ? -29.599 11.908 -20.550 1.00 42.25 83 ASN A CA 1
ATOM 679 C C . ASN A 1 83 ? -29.127 10.448 -20.587 1.00 42.25 83 ASN A C 1
ATOM 681 O O . ASN A 1 83 ? -28.639 9.983 -21.611 1.00 42.25 83 ASN A O 1
ATOM 685 N N . THR A 1 84 ? -29.503 9.696 -19.556 1.00 34.44 84 THR A N 1
ATOM 686 C CA . THR A 1 84 ? -29.918 8.295 -19.707 1.00 34.44 84 THR A CA 1
ATOM 687 C C . THR A 1 84 ? -31.047 8.031 -18.722 1.00 34.44 84 THR A C 1
ATOM 689 O O . THR A 1 84 ? -30.829 7.749 -17.546 1.00 34.44 84 THR A O 1
ATOM 692 N N . GLN A 1 85 ? -32.279 8.171 -19.213 1.00 43.44 85 GLN A N 1
ATOM 693 C CA . GLN A 1 85 ? -33.398 7.409 -18.683 1.00 43.44 85 GLN A CA 1
ATOM 694 C C . GLN A 1 85 ? -33.343 6.006 -19.299 1.00 43.44 85 GLN A C 1
ATOM 696 O O . GLN A 1 85 ? -33.062 5.866 -20.486 1.00 43.44 85 GLN A O 1
ATOM 701 N N . GLN A 1 86 ? -33.733 5.030 -18.479 1.00 36.62 86 GLN A N 1
ATOM 702 C CA . GL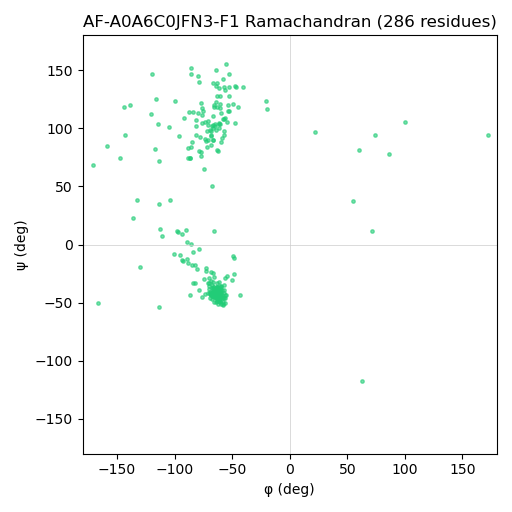N A 1 86 ? -34.146 3.659 -18.798 1.00 36.62 86 GLN A CA 1
ATOM 703 C C . GLN A 1 86 ? -33.114 2.528 -18.613 1.00 36.62 86 GLN A C 1
ATOM 705 O O . GLN A 1 86 ? -32.260 2.248 -19.442 1.00 36.62 86 GLN A O 1
ATOM 710 N N . ASN A 1 87 ? -33.387 1.809 -17.517 1.00 32.81 87 ASN A N 1
ATOM 711 C CA . ASN A 1 87 ? -33.381 0.358 -17.344 1.00 32.81 87 ASN A CA 1
ATOM 712 C C . ASN A 1 87 ? -32.049 -0.396 -17.271 1.00 32.81 87 ASN A C 1
ATOM 714 O O . ASN A 1 87 ? -31.595 -1.025 -18.220 1.00 32.81 87 ASN A O 1
ATOM 718 N N . THR A 1 88 ? -31.604 -0.590 -16.028 1.00 34.72 88 THR A N 1
ATOM 719 C CA . THR A 1 88 ? -31.396 -1.957 -15.523 1.00 34.72 88 THR A CA 1
ATOM 720 C C . THR A 1 88 ? -31.774 -2.003 -14.043 1.00 34.72 88 THR A C 1
ATOM 722 O O . THR A 1 88 ? -31.237 -1.264 -13.222 1.00 34.72 88 THR A O 1
ATOM 725 N N . GLN A 1 89 ? -32.778 -2.817 -13.719 1.00 43.81 89 GLN A N 1
ATOM 726 C CA . GLN A 1 89 ? -33.195 -3.102 -12.351 1.00 43.81 89 GLN A CA 1
ATOM 727 C C . GLN A 1 89 ? -32.351 -4.257 -11.788 1.00 43.81 89 GLN A C 1
ATOM 729 O O . GLN A 1 89 ? -31.975 -5.158 -12.530 1.00 43.81 89 GLN A O 1
ATOM 734 N N . GLN A 1 90 ? -32.185 -4.238 -10.458 1.00 39.72 90 GLN A N 1
ATOM 735 C CA . GLN A 1 90 ? -31.798 -5.348 -9.567 1.00 39.72 90 GLN A CA 1
ATOM 736 C C . GLN A 1 90 ? -30.297 -5.627 -9.377 1.00 39.72 90 GLN A C 1
ATOM 738 O O . GLN A 1 90 ? -29.752 -6.602 -9.875 1.00 39.72 90 GLN A O 1
ATOM 743 N N . ASN A 1 91 ? -29.638 -4.807 -8.552 1.00 34.50 91 ASN A N 1
ATOM 744 C CA . ASN A 1 91 ? -29.257 -5.169 -7.174 1.00 34.50 91 ASN A CA 1
ATOM 745 C C . ASN A 1 91 ? -28.349 -4.072 -6.605 1.00 34.50 91 ASN A C 1
ATOM 747 O O . ASN A 1 91 ? -27.132 -4.094 -6.767 1.00 34.50 91 ASN A O 1
ATOM 751 N N . THR A 1 92 ? -28.948 -3.115 -5.902 1.00 33.53 92 THR A N 1
ATOM 752 C CA . THR A 1 92 ? -28.222 -2.112 -5.121 1.00 33.53 92 THR A CA 1
ATOM 753 C C . THR A 1 92 ? -28.547 -2.337 -3.655 1.00 33.53 92 THR A C 1
ATOM 755 O O . THR A 1 92 ? -29.621 -1.980 -3.173 1.00 33.53 92 THR A O 1
ATOM 758 N N . GLN A 1 93 ? -27.597 -2.935 -2.934 1.00 40.22 93 GLN A N 1
ATOM 759 C CA . GLN A 1 93 ? -27.474 -2.686 -1.504 1.00 40.22 93 GLN A CA 1
ATOM 760 C C . GLN A 1 93 ? -27.216 -1.188 -1.347 1.00 40.22 93 GLN A C 1
ATOM 762 O O . GLN A 1 93 ? -26.294 -0.628 -1.942 1.00 40.22 93 GLN A O 1
ATOM 767 N N . GLN A 1 94 ? -28.117 -0.541 -0.623 1.00 35.59 94 GLN A N 1
ATOM 768 C CA . GLN A 1 94 ? -28.153 0.893 -0.403 1.00 35.59 94 GLN A CA 1
ATOM 769 C C . GLN A 1 94 ? -26.909 1.328 0.383 1.00 35.59 94 GLN A C 1
ATOM 771 O O . GLN A 1 94 ? -26.868 1.227 1.603 1.00 35.59 94 GLN A O 1
ATOM 776 N N . ASN A 1 95 ? -25.900 1.835 -0.323 1.00 35.09 95 ASN A N 1
ATOM 777 C CA . ASN A 1 95 ? -24.992 2.840 0.216 1.00 35.09 95 ASN A CA 1
ATOM 778 C C . ASN A 1 95 ? -25.521 4.195 -0.249 1.00 35.09 95 ASN A C 1
ATOM 780 O O . ASN A 1 95 ? -25.246 4.651 -1.359 1.00 35.09 95 ASN A O 1
ATOM 784 N N . THR A 1 96 ? -26.332 4.826 0.592 1.00 33.09 96 THR A N 1
ATOM 785 C CA . THR A 1 96 ? -26.689 6.236 0.456 1.00 33.09 96 THR A CA 1
ATOM 786 C C . THR A 1 96 ? -25.450 7.082 0.744 1.00 33.09 96 THR A C 1
ATOM 788 O O . THR A 1 96 ? -25.175 7.428 1.890 1.00 33.09 96 THR A O 1
ATOM 791 N N . HIS A 1 97 ? -24.697 7.434 -0.299 1.00 36.78 97 HIS A N 1
ATOM 792 C CA . HIS A 1 97 ? -23.911 8.664 -0.292 1.00 36.78 97 HIS A CA 1
ATOM 793 C C . HIS A 1 97 ? -24.864 9.820 -0.597 1.00 36.78 97 HIS A C 1
ATOM 795 O O . HIS A 1 97 ? -24.978 10.284 -1.731 1.00 36.78 97 HIS A O 1
ATOM 801 N N . GLU A 1 98 ? -25.590 10.251 0.434 1.00 32.34 98 GLU A N 1
ATOM 802 C CA . GLU A 1 98 ? -26.196 11.573 0.422 1.00 32.34 98 GLU A CA 1
ATOM 803 C C . GLU A 1 98 ? -25.089 12.623 0.329 1.00 32.34 98 GLU A C 1
ATOM 805 O O . GLU A 1 98 ? -24.058 12.568 1.003 1.00 32.34 98 GLU A O 1
ATOM 810 N N . SER A 1 99 ? -25.330 13.577 -0.561 1.00 37.62 99 SER A N 1
ATOM 811 C CA . SER A 1 99 ? -24.635 14.849 -0.642 1.00 37.62 99 SER A CA 1
ATOM 812 C C . SER A 1 99 ? -24.507 15.454 0.757 1.00 37.62 99 SER A C 1
ATOM 814 O O . SER A 1 99 ? -25.513 15.765 1.391 1.00 37.62 99 SER A O 1
ATOM 816 N N . VAL A 1 100 ? -23.272 15.651 1.225 1.00 37.59 100 VAL A N 1
ATOM 817 C CA . VAL A 1 100 ? -22.994 16.461 2.414 1.00 37.59 100 VAL A CA 1
ATOM 818 C C . VAL A 1 100 ? -23.318 17.914 2.064 1.00 37.59 100 VAL A C 1
ATOM 820 O O . VAL A 1 100 ? -22.468 18.688 1.635 1.00 37.59 100 VAL A O 1
ATOM 823 N N . ARG A 1 101 ? -24.590 18.279 2.215 1.00 43.59 101 ARG A N 1
ATOM 824 C CA . ARG A 1 101 ? -24.921 19.534 2.879 1.00 43.59 101 ARG A CA 1
ATOM 825 C C . ARG A 1 101 ? -24.735 19.246 4.362 1.00 43.59 101 ARG A C 1
ATOM 827 O O . ARG A 1 101 ? -25.336 18.305 4.870 1.00 43.59 101 ARG A O 1
ATOM 834 N N . GLU A 1 102 ? -23.875 20.002 5.032 1.00 44.22 102 GLU A N 1
ATOM 835 C CA . GLU A 1 102 ? -23.743 19.961 6.488 1.00 44.22 102 GLU A CA 1
ATOM 836 C C . GLU A 1 102 ? -25.090 20.323 7.131 1.00 44.22 102 GLU A C 1
ATOM 838 O O . GLU A 1 102 ? -25.383 21.482 7.411 1.00 44.22 102 GLU A O 1
ATOM 843 N N . SER A 1 103 ? -25.944 19.325 7.350 1.00 51.12 103 SER A N 1
ATOM 844 C CA . SER A 1 103 ? -26.995 19.410 8.352 1.00 51.12 103 SER A CA 1
ATOM 845 C C . SER A 1 103 ? -26.334 19.088 9.683 1.00 51.12 103 SER A C 1
ATOM 847 O O . SER A 1 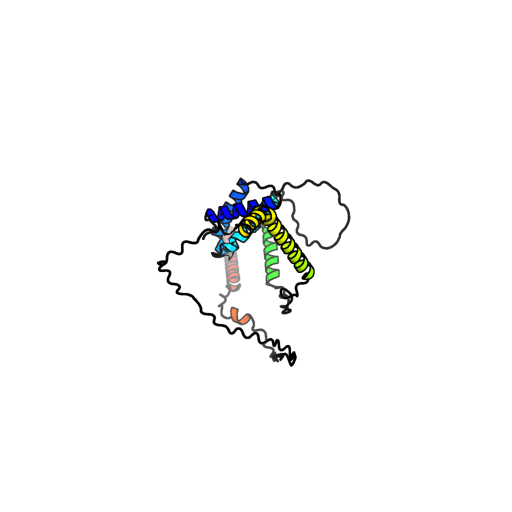103 ? -25.948 17.944 9.939 1.00 51.12 103 SER A O 1
ATOM 849 N N . THR A 1 104 ? -26.161 20.105 10.514 1.00 57.19 104 THR A N 1
ATOM 850 C CA . THR A 1 104 ? -25.775 19.965 11.914 1.00 57.19 104 THR A CA 1
ATOM 851 C C . THR A 1 104 ? -26.822 19.110 12.629 1.00 57.19 104 THR A C 1
ATOM 853 O O . THR A 1 104 ? -27.840 19.612 13.096 1.00 57.19 104 THR A O 1
ATOM 856 N N . LEU A 1 105 ? -26.601 17.791 12.674 1.00 61.25 105 LEU A N 1
ATOM 857 C CA . LEU A 1 105 ? -27.486 16.868 13.381 1.00 61.25 105 LEU A CA 1
ATOM 858 C C . LEU A 1 105 ? -27.600 17.315 14.838 1.00 61.25 105 LEU A C 1
ATOM 860 O O . LEU A 1 105 ? -26.608 17.611 15.514 1.00 61.25 105 LEU A O 1
ATOM 864 N N . THR A 1 106 ? -28.827 17.366 15.327 1.00 75.62 106 THR A N 1
ATOM 865 C CA . THR A 1 106 ? -29.126 17.751 16.702 1.00 75.62 106 THR A CA 1
ATOM 866 C C . THR A 1 106 ? -28.519 16.712 17.655 1.00 75.62 106 THR A C 1
ATOM 868 O O . THR A 1 106 ? -28.434 15.530 17.320 1.00 75.62 106 THR A O 1
ATOM 871 N N . LYS A 1 107 ? -28.128 17.097 18.883 1.00 76.62 107 LYS A N 1
ATOM 872 C CA . LYS A 1 107 ? -27.540 16.159 19.875 1.00 76.62 107 LYS A CA 1
ATOM 873 C C . LYS A 1 107 ? -28.371 14.881 20.078 1.00 76.62 107 LYS A C 1
ATOM 875 O O . LYS A 1 107 ? -27.809 13.829 20.358 1.00 76.62 107 LYS A O 1
ATOM 880 N N . ARG A 1 108 ? -29.694 14.979 19.911 1.00 79.50 108 ARG A N 1
ATOM 881 C CA . ARG A 1 108 ? -30.635 13.857 19.996 1.00 79.50 108 ARG A CA 1
ATOM 882 C C . ARG A 1 108 ? -30.487 12.866 18.836 1.00 79.50 108 ARG A C 1
ATOM 884 O O . ARG A 1 108 ? -30.351 11.681 19.081 1.00 79.50 108 ARG A O 1
ATOM 891 N N . GLU A 1 109 ? -30.383 13.349 17.602 1.00 83.06 109 GLU A N 1
ATOM 892 C CA . GLU A 1 109 ? -30.211 12.495 16.416 1.00 83.06 109 GLU A CA 1
ATOM 893 C C . GLU A 1 109 ? -28.856 11.774 16.421 1.00 83.06 109 GLU A C 1
ATOM 895 O O . GLU A 1 109 ? -28.742 10.639 15.961 1.00 83.06 109 GLU A O 1
ATOM 900 N N . MET A 1 110 ? -27.821 12.412 16.981 1.00 79.50 110 MET A N 1
ATOM 901 C CA . MET A 1 110 ? -26.523 11.766 17.198 1.00 79.50 110 MET A CA 1
ATOM 902 C C . MET A 1 110 ? -26.590 10.659 18.257 1.00 79.50 110 MET A C 1
ATOM 904 O O . MET A 1 110 ? -25.936 9.629 18.094 1.00 79.50 110 MET A O 1
ATOM 908 N N . PHE A 1 111 ? -27.377 10.853 19.321 1.00 90.62 111 PHE A N 1
ATOM 909 C CA . PHE A 1 111 ? -27.597 9.833 20.347 1.00 90.62 111 PHE A CA 1
ATOM 910 C C . PHE A 1 111 ? -28.384 8.643 19.792 1.00 90.62 111 PHE A C 1
ATOM 912 O O . PHE A 1 111 ? -27.945 7.508 19.955 1.00 90.62 111 PHE A O 1
ATOM 919 N N . ASP A 1 112 ? -29.471 8.900 19.065 1.00 90.19 112 ASP A N 1
ATOM 920 C CA . ASP A 1 112 ? -30.321 7.853 18.492 1.00 90.19 112 ASP A CA 1
ATOM 921 C C . ASP A 1 112 ? -29.544 7.011 17.462 1.00 90.19 112 ASP A C 1
ATOM 923 O O . ASP A 1 112 ? -29.551 5.781 17.529 1.00 90.19 112 ASP A O 1
ATOM 927 N N . LYS A 1 113 ? -28.740 7.650 16.594 1.00 88.06 113 LYS A N 1
ATOM 928 C CA . LYS A 1 113 ? -27.810 6.932 15.697 1.00 88.06 113 LYS A CA 1
ATOM 929 C C . LYS A 1 113 ? -26.731 6.157 16.457 1.00 88.06 113 LYS A C 1
ATOM 931 O O . LYS A 1 113 ? -26.260 5.124 15.982 1.00 88.06 113 LYS A O 1
ATOM 936 N N . GLY A 1 114 ? -26.285 6.665 17.605 1.00 88.44 114 GLY A N 1
ATOM 937 C CA . GLY A 1 114 ? -25.332 5.978 18.475 1.00 88.44 114 GLY A CA 1
ATOM 938 C C . GLY A 1 114 ? -25.925 4.707 19.082 1.00 88.44 114 GLY A C 1
ATOM 939 O O . GLY A 1 114 ? -25.276 3.660 19.054 1.00 88.44 114 GLY A O 1
ATOM 940 N N . LEU A 1 115 ? -27.166 4.790 19.563 1.00 93.69 115 LEU A N 1
ATOM 941 C CA . LEU A 1 115 ? -27.911 3.671 20.131 1.00 93.69 115 LEU A CA 1
ATOM 942 C C . LEU A 1 115 ? -28.161 2.583 19.079 1.00 93.69 115 LEU A C 1
ATOM 944 O O . LEU A 1 115 ? -27.800 1.428 19.293 1.00 93.69 115 LEU A O 1
ATOM 948 N N . GLU A 1 116 ? -28.644 2.970 17.898 1.00 93.44 116 GLU A N 1
ATOM 949 C CA . GLU A 1 116 ? -28.894 2.052 16.782 1.00 93.44 116 GLU A CA 1
ATOM 950 C C . GLU A 1 116 ? -27.617 1.305 16.352 1.00 93.44 116 GLU A C 1
ATOM 952 O O . GLU A 1 116 ? -27.634 0.105 16.062 1.00 93.44 116 GLU A O 1
ATOM 957 N N . ARG A 1 117 ? -26.462 1.983 16.343 1.00 92.19 117 ARG A N 1
ATOM 958 C CA . ARG A 1 117 ? -25.169 1.338 16.051 1.00 92.19 117 ARG A CA 1
ATOM 959 C C . ARG A 1 117 ? -24.795 0.297 17.104 1.00 92.19 117 ARG A C 1
ATOM 961 O O . ARG A 1 117 ? -24.306 -0.771 16.734 1.00 92.19 117 ARG A O 1
ATOM 968 N N . GLN A 1 118 ? -25.016 0.593 18.385 1.00 91.12 118 GLN A N 1
ATOM 969 C CA . GLN A 1 118 ? -24.710 -0.329 19.481 1.00 91.12 118 GLN A CA 1
ATOM 970 C C . GLN A 1 118 ? -25.627 -1.555 19.464 1.00 91.12 118 GLN A C 1
ATOM 972 O O . GLN A 1 118 ? -25.129 -2.675 19.579 1.00 91.12 118 GLN A O 1
ATOM 977 N N . GLU A 1 119 ? -26.927 -1.368 19.236 1.00 91.44 119 GLU A N 1
ATOM 978 C CA . GLU A 1 119 ? -27.888 -2.468 19.088 1.00 91.44 119 GLU A CA 1
ATOM 979 C C . GLU A 1 119 ? -27.520 -3.379 17.911 1.00 91.44 119 GLU A C 1
ATOM 981 O O . GLU A 1 119 ? -27.458 -4.603 18.045 1.00 91.44 119 GLU A O 1
ATOM 986 N N . ASN A 1 120 ? -27.175 -2.787 16.766 1.00 90.00 120 ASN A N 1
ATOM 987 C CA . ASN A 1 120 ? -26.741 -3.536 15.590 1.00 90.00 120 ASN A CA 1
ATOM 988 C C . ASN A 1 120 ? -25.428 -4.295 15.820 1.00 90.00 120 ASN A C 1
ATOM 990 O O . ASN A 1 120 ? -25.262 -5.416 15.332 1.00 90.00 120 ASN A O 1
ATOM 994 N N . GLN A 1 121 ? -24.481 -3.706 16.551 1.00 88.12 121 GLN A N 1
ATOM 995 C CA . GLN A 1 121 ? -23.227 -4.368 16.903 1.00 88.12 121 GLN A CA 1
ATOM 996 C C . GLN A 1 121 ? -23.461 -5.529 17.874 1.00 88.12 121 GLN A C 1
ATOM 998 O O . GLN A 1 121 ? -22.909 -6.610 17.672 1.00 88.12 121 GLN A O 1
ATOM 1003 N N . PHE A 1 122 ? -24.314 -5.333 18.878 1.00 93.50 122 PHE A N 1
ATOM 1004 C CA . PHE A 1 122 ? -24.692 -6.373 19.827 1.00 93.50 122 PHE A CA 1
ATOM 1005 C C . PHE A 1 122 ? -25.383 -7.547 19.122 1.00 93.50 122 PHE A C 1
ATOM 1007 O O . PHE A 1 122 ? -24.963 -8.692 19.283 1.00 93.50 122 PHE A O 1
ATOM 1014 N N . ASN A 1 123 ? -26.349 -7.274 18.241 1.00 88.81 123 ASN A N 1
ATOM 1015 C CA . ASN A 1 123 ? -27.026 -8.309 17.455 1.00 88.81 123 ASN A CA 1
ATOM 1016 C C . ASN A 1 123 ? -26.060 -9.108 16.564 1.00 88.81 123 ASN A C 1
ATOM 1018 O O . ASN A 1 123 ? -26.215 -10.321 16.424 1.00 88.81 123 ASN A O 1
ATOM 1022 N N . LYS A 1 124 ? -25.029 -8.466 15.998 1.00 87.50 124 LYS A N 1
ATOM 1023 C CA . LYS A 1 124 ? -23.973 -9.160 15.235 1.00 87.50 124 LYS A CA 1
ATOM 1024 C C . LYS A 1 124 ? -23.082 -10.048 16.110 1.00 87.50 124 LYS A C 1
ATOM 1026 O O . LYS A 1 124 ? -22.573 -11.046 15.610 1.00 87.50 124 LYS A O 1
ATOM 1031 N N . MET A 1 125 ? -22.870 -9.685 17.375 1.00 84.25 125 MET A N 1
ATOM 1032 C CA . MET A 1 125 ? -22.057 -10.464 18.319 1.00 84.25 125 MET A CA 1
ATOM 1033 C C . MET A 1 125 ? -22.817 -11.659 18.894 1.00 84.25 125 MET A C 1
ATOM 1035 O O . MET A 1 125 ? -22.233 -12.727 19.043 1.00 84.25 125 MET A O 1
ATOM 1039 N N . ILE A 1 126 ? -24.105 -11.485 19.199 1.00 89.94 126 ILE A N 1
ATOM 1040 C CA . ILE A 1 126 ? -24.963 -12.563 19.709 1.00 89.94 126 ILE A CA 1
ATOM 1041 C C . ILE A 1 126 ? -25.247 -13.604 18.622 1.00 89.94 126 ILE A C 1
ATOM 1043 O O . ILE A 1 126 ? -25.277 -14.796 18.917 1.00 89.94 126 ILE A O 1
ATOM 1047 N N . ASN A 1 127 ? -25.381 -13.168 17.365 1.00 82.62 127 ASN A N 1
ATOM 1048 C CA . ASN A 1 127 ? -25.605 -14.042 16.215 1.00 82.62 127 ASN A CA 1
ATOM 1049 C C . ASN A 1 127 ? -24.393 -14.014 15.269 1.00 82.62 127 ASN A C 1
ATOM 1051 O O . ASN A 1 127 ? -24.478 -13.425 14.181 1.00 82.62 127 ASN A O 1
ATOM 1055 N N . PRO A 1 128 ? -23.253 -14.624 15.652 1.00 81.06 128 PRO A N 1
ATOM 1056 C CA . PRO A 1 128 ? -22.096 -14.684 14.777 1.00 81.06 128 PRO A CA 1
ATOM 1057 C C . PRO A 1 128 ? -22.479 -15.438 13.502 1.00 81.06 128 PRO A C 1
ATOM 1059 O O . PRO A 1 128 ? -23.000 -16.554 13.540 1.00 81.06 128 PRO A O 1
ATOM 1062 N N . LYS A 1 129 ? -22.221 -14.829 12.342 1.00 78.88 129 LYS A N 1
ATOM 1063 C CA . LYS A 1 129 ? -22.381 -15.532 11.068 1.00 78.88 129 LYS A CA 1
ATOM 1064 C C . LYS A 1 129 ? -21.372 -16.674 11.039 1.00 78.88 129 LYS A C 1
ATOM 1066 O O . LYS A 1 129 ? -20.174 -16.419 11.160 1.00 78.88 129 LYS A O 1
ATOM 1071 N N . LYS A 1 130 ? -21.851 -17.913 10.871 1.00 81.88 130 LYS A N 1
ATOM 1072 C CA . LYS A 1 130 ? -20.973 -19.073 10.679 1.00 81.88 130 LYS A CA 1
ATOM 1073 C C . LYS A 1 130 ? -20.009 -18.747 9.526 1.00 81.88 130 LYS A C 1
ATOM 1075 O O . LYS A 1 130 ? -20.483 -18.316 8.468 1.00 81.88 130 LYS A O 1
ATOM 1080 N N . PRO A 1 131 ? -18.685 -18.895 9.717 1.00 83.25 131 P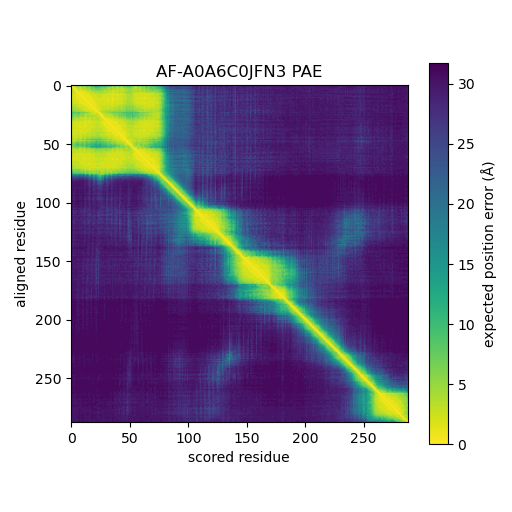RO A N 1
ATOM 1081 C CA . PRO A 1 131 ? -17.732 -18.769 8.626 1.00 83.25 131 PRO A CA 1
ATOM 1082 C C . PRO A 1 131 ? -18.140 -19.680 7.470 1.00 83.25 131 PRO A C 1
ATOM 1084 O O . PRO A 1 131 ? -18.702 -20.756 7.691 1.00 83.25 131 PRO A O 1
ATOM 1087 N N . LYS A 1 132 ? -17.859 -19.250 6.237 1.00 82.44 132 LYS A N 1
ATOM 1088 C CA . LYS A 1 132 ? -17.958 -20.159 5.094 1.00 82.44 132 LYS A CA 1
ATOM 1089 C C . LYS A 1 132 ? -17.028 -21.344 5.351 1.00 82.44 132 LYS A C 1
ATOM 1091 O O . LYS A 1 132 ? -15.959 -21.164 5.935 1.00 82.44 132 LYS A O 1
ATOM 1096 N N . GLU A 1 133 ? -17.464 -22.535 4.961 1.00 84.94 133 GLU A N 1
ATOM 1097 C CA . GLU A 1 133 ? -16.630 -23.730 5.061 1.00 84.94 133 GLU A CA 1
ATOM 1098 C C . GLU A 1 133 ? -15.331 -23.492 4.291 1.00 84.94 133 GLU A C 1
ATOM 1100 O O . GLU A 1 133 ? -15.343 -22.884 3.218 1.00 84.94 133 GLU A O 1
ATOM 1105 N N . ILE A 1 134 ? -14.210 -23.883 4.900 1.00 78.19 134 ILE A N 1
ATOM 1106 C CA . ILE A 1 134 ? -12.899 -23.748 4.275 1.00 78.19 134 ILE A CA 1
ATOM 1107 C C . ILE A 1 134 ? -12.895 -24.703 3.091 1.00 78.19 134 ILE A C 1
ATOM 1109 O O . ILE A 1 134 ? -12.928 -25.921 3.265 1.00 78.19 134 ILE A O 1
ATOM 1113 N N . ASP A 1 135 ? -12.891 -24.130 1.896 1.00 78.81 135 ASP A N 1
ATOM 1114 C CA . ASP A 1 135 ? -12.685 -24.886 0.680 1.00 78.81 135 ASP A CA 1
ATOM 1115 C C . ASP A 1 135 ? -11.182 -25.133 0.518 1.00 78.81 135 ASP A C 1
ATOM 1117 O O . ASP A 1 135 ? -10.400 -24.197 0.369 1.00 78.81 135 ASP A O 1
ATOM 1121 N N . PHE A 1 136 ? -10.782 -26.401 0.616 1.00 74.62 136 PHE A N 1
ATOM 1122 C CA . PHE A 1 136 ? -9.410 -26.861 0.378 1.00 74.62 136 PHE A CA 1
ATOM 1123 C C . PHE A 1 136 ? -9.182 -27.239 -1.091 1.00 74.62 136 PHE A C 1
ATOM 1125 O O . PHE A 1 136 ? -8.197 -27.911 -1.407 1.00 74.62 136 PHE A O 1
ATOM 1132 N N . SER A 1 137 ? -10.105 -26.882 -1.990 1.00 75.44 137 SER A N 1
ATOM 1133 C CA . SER A 1 137 ? -9.855 -26.994 -3.417 1.00 75.44 137 SER A CA 1
ATOM 1134 C C . SER A 1 137 ? -8.697 -26.069 -3.807 1.00 75.44 137 SER A C 1
ATOM 1136 O O . SER A 1 137 ? -8.655 -24.890 -3.459 1.00 75.44 137 SER A O 1
ATOM 1138 N N . ASP A 1 138 ? -7.714 -26.645 -4.495 1.00 67.00 138 ASP A N 1
ATOM 1139 C CA . ASP A 1 138 ? -6.533 -25.962 -5.023 1.00 67.00 138 ASP A CA 1
ATOM 1140 C C . ASP A 1 138 ? -6.925 -25.131 -6.255 1.00 67.00 138 ASP A C 1
ATOM 1142 O O . ASP A 1 138 ? -6.626 -25.460 -7.402 1.00 67.00 138 ASP A O 1
ATOM 1146 N N . ALA A 1 139 ? -7.754 -24.117 -6.024 1.00 65.81 139 ALA A N 1
ATOM 1147 C CA . ALA A 1 139 ? -8.336 -23.275 -7.053 1.00 65.81 139 ALA A CA 1
ATOM 1148 C C . ALA A 1 139 ? -7.836 -21.844 -6.855 1.00 65.81 139 ALA A C 1
ATOM 1150 O O . ALA A 1 139 ? -8.514 -21.013 -6.251 1.00 65.81 139 ALA A O 1
ATOM 1151 N N . GLY A 1 140 ? -6.637 -21.540 -7.354 1.00 64.06 140 GLY A N 1
ATOM 1152 C CA . GLY A 1 140 ? -6.177 -20.153 -7.324 1.00 64.06 140 GLY A CA 1
ATOM 1153 C C . GLY A 1 140 ? -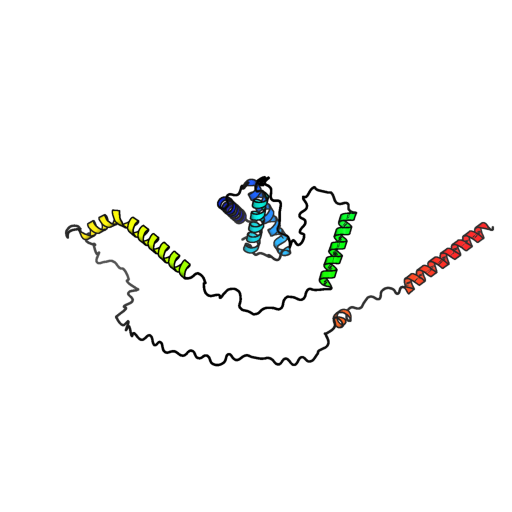4.970 -19.819 -8.180 1.00 64.06 140 GLY A C 1
ATOM 1154 O O . GLY A 1 140 ? -5.046 -18.856 -8.936 1.00 64.06 140 GLY A O 1
ATOM 1155 N N . GLU A 1 141 ? -3.876 -20.577 -8.089 1.00 61.47 141 GLU A N 1
ATOM 1156 C CA . GLU A 1 141 ? -2.599 -20.082 -8.638 1.00 61.47 141 GLU A CA 1
ATOM 1157 C C . GLU A 1 141 ? -1.857 -21.056 -9.560 1.00 61.47 141 GLU A C 1
ATOM 1159 O O . GLU A 1 141 ? -1.088 -20.596 -10.398 1.00 61.47 141 GLU A O 1
ATOM 1164 N N . ASP A 1 142 ? -2.148 -22.360 -9.513 1.00 65.31 142 ASP A N 1
ATOM 1165 C CA . ASP A 1 142 ? -1.422 -23.378 -10.295 1.00 65.31 142 ASP A CA 1
ATOM 1166 C C . ASP A 1 142 ? -2.218 -23.873 -11.523 1.00 65.31 142 ASP A C 1
ATOM 1168 O O . ASP A 1 142 ? -2.255 -25.054 -11.873 1.00 65.31 142 ASP A O 1
ATOM 1172 N N . SER A 1 143 ? -2.923 -22.952 -12.189 1.00 68.50 143 SER A N 1
ATOM 1173 C CA . SER A 1 143 ? -3.580 -23.257 -13.467 1.00 68.50 143 SER A CA 1
ATOM 1174 C C . SER A 1 143 ? -2.562 -23.247 -14.614 1.00 68.50 143 SER A C 1
ATOM 1176 O O . SER A 1 143 ? -1.727 -22.341 -14.673 1.00 68.50 143 SER A O 1
ATOM 1178 N N . PRO A 1 144 ? -2.649 -24.182 -15.582 1.00 73.56 144 PRO A N 1
ATOM 1179 C CA . PRO A 1 144 ? -1.835 -24.124 -16.790 1.00 73.56 144 PRO A CA 1
ATOM 1180 C C . PRO A 1 144 ? -1.982 -22.762 -17.476 1.00 73.56 144 PRO A C 1
ATOM 1182 O O . PRO A 1 144 ? -3.097 -22.254 -17.615 1.00 73.56 144 PRO A O 1
ATOM 1185 N N . ILE A 1 145 ? -0.864 -22.177 -17.916 1.00 73.69 145 ILE A N 1
ATOM 1186 C CA . ILE A 1 145 ? -0.845 -20.888 -18.618 1.00 73.69 145 ILE A CA 1
ATOM 1187 C C . ILE A 1 145 ? -1.757 -20.983 -19.851 1.00 73.69 145 ILE A C 1
ATOM 1189 O O . ILE A 1 145 ? -1.424 -21.647 -20.830 1.00 73.69 145 ILE A O 1
ATOM 1193 N N . GLN A 1 146 ? -2.908 -20.307 -19.808 1.00 77.75 146 GLN A N 1
ATOM 1194 C CA . GLN A 1 146 ? -3.948 -20.417 -20.840 1.00 77.75 146 GLN A CA 1
ATOM 1195 C C . GLN A 1 146 ? -3.572 -19.727 -22.163 1.00 77.75 146 GLN A C 1
ATOM 1197 O O . GLN A 1 146 ? -4.117 -20.066 -23.207 1.00 77.75 146 GLN A O 1
ATOM 1202 N N . ASN A 1 147 ? -2.619 -18.788 -22.135 1.00 82.31 147 ASN A N 1
ATOM 1203 C CA . ASN A 1 147 ? -2.271 -17.925 -23.273 1.00 82.31 147 ASN A CA 1
ATOM 1204 C C . ASN A 1 147 ? -0.858 -18.193 -23.819 1.00 82.31 147 ASN A C 1
ATOM 1206 O O . ASN A 1 147 ? -0.160 -17.268 -24.237 1.00 82.31 147 ASN A O 1
ATOM 1210 N N . LEU A 1 148 ? -0.414 -19.451 -23.792 1.00 84.31 148 LEU A N 1
ATOM 1211 C CA . LEU A 1 148 ? 0.934 -19.852 -24.211 1.00 84.31 148 LEU A CA 1
ATOM 1212 C C . LEU A 1 148 ? 1.252 -19.409 -25.649 1.00 84.31 148 LEU A C 1
ATOM 1214 O O . LEU A 1 148 ? 2.303 -18.818 -25.882 1.00 84.31 148 LEU A O 1
ATOM 1218 N N . ASP A 1 149 ? 0.312 -19.583 -26.580 1.00 85.62 149 ASP A N 1
ATOM 1219 C CA . ASP A 1 149 ? 0.481 -19.178 -27.983 1.00 85.62 149 ASP A CA 1
ATOM 1220 C C . ASP A 1 149 ? 0.685 -17.665 -28.135 1.00 85.62 149 ASP A C 1
ATOM 1222 O O . ASP A 1 149 ? 1.529 -17.214 -28.909 1.00 85.62 149 ASP A O 1
ATOM 1226 N N . GLN A 1 150 ? -0.042 -16.857 -27.358 1.00 85.94 150 GLN A N 1
ATOM 1227 C CA . GLN A 1 150 ? 0.110 -15.402 -27.371 1.00 85.94 150 GLN A CA 1
ATOM 1228 C C . GLN A 1 150 ? 1.477 -14.981 -26.815 1.00 85.94 150 GLN A C 1
ATOM 1230 O O . GLN A 1 150 ? 2.131 -14.111 -27.390 1.00 85.94 150 GLN A O 1
ATOM 1235 N N . ILE A 1 151 ? 1.932 -15.622 -25.734 1.00 86.31 151 ILE A N 1
ATOM 1236 C CA . ILE A 1 151 ? 3.242 -15.358 -25.119 1.00 86.31 151 ILE A CA 1
ATOM 1237 C C . ILE A 1 151 ? 4.378 -15.774 -26.059 1.00 86.31 151 ILE A C 1
ATOM 1239 O O . ILE A 1 151 ? 5.353 -15.036 -26.208 1.00 86.31 151 ILE A O 1
ATOM 1243 N N . ILE A 1 152 ? 4.253 -16.926 -26.725 1.00 91.56 152 ILE A N 1
ATOM 1244 C CA . ILE A 1 152 ? 5.229 -17.405 -27.709 1.00 91.56 152 ILE A CA 1
ATOM 1245 C C . ILE A 1 152 ? 5.321 -16.421 -28.876 1.00 91.56 152 ILE A C 1
ATOM 1247 O O . ILE A 1 152 ? 6.423 -15.997 -29.225 1.00 91.56 152 ILE A O 1
ATOM 1251 N N . ASN A 1 153 ? 4.185 -16.008 -29.440 1.00 92.88 153 ASN A N 1
ATOM 1252 C CA . ASN A 1 153 ? 4.155 -15.069 -30.561 1.00 92.88 153 ASN A CA 1
ATOM 1253 C C . ASN A 1 153 ? 4.728 -13.699 -30.181 1.00 92.88 153 ASN A C 1
ATOM 1255 O O . ASN A 1 153 ? 5.508 -13.128 -30.944 1.00 92.88 153 ASN A O 1
ATOM 1259 N N . GLN A 1 154 ? 4.416 -13.206 -28.980 1.00 91.81 154 GLN A N 1
ATOM 1260 C CA . GLN A 1 154 ? 4.998 -11.974 -28.448 1.00 91.81 154 GLN A CA 1
ATOM 1261 C C . GLN A 1 154 ? 6.522 -12.099 -28.309 1.00 91.81 154 GLN A C 1
ATOM 1263 O O . GLN A 1 154 ? 7.263 -11.258 -28.810 1.00 91.81 154 GLN A O 1
ATOM 1268 N N . THR A 1 155 ? 6.995 -13.199 -27.718 1.00 92.62 155 THR A N 1
ATOM 1269 C CA . THR A 1 155 ? 8.429 -13.464 -27.524 1.00 92.62 155 THR A CA 1
ATOM 1270 C C . THR A 1 155 ? 9.174 -13.570 -28.856 1.00 92.62 155 THR A C 1
ATOM 1272 O O . THR A 1 155 ? 10.295 -13.077 -28.986 1.00 92.62 155 THR A O 1
ATOM 1275 N N . LEU A 1 156 ? 8.572 -14.209 -29.862 1.00 94.81 156 LEU A N 1
ATOM 1276 C CA . LEU A 1 156 ? 9.145 -14.312 -31.205 1.00 94.81 156 LEU A CA 1
ATOM 1277 C C . LEU A 1 156 ? 9.230 -12.943 -31.884 1.00 94.81 156 LEU A C 1
ATOM 1279 O O . LEU A 1 156 ? 10.278 -12.609 -32.437 1.00 94.81 156 LEU A O 1
ATOM 1283 N N . SER A 1 157 ? 8.170 -12.138 -31.791 1.00 93.19 157 SER A N 1
ATOM 1284 C CA . SER A 1 157 ? 8.147 -10.782 -32.342 1.00 93.19 157 SER A CA 1
ATOM 1285 C C . SER A 1 157 ? 9.189 -9.877 -31.680 1.00 93.19 157 SER A C 1
ATOM 1287 O O . SER A 1 157 ? 9.884 -9.129 -32.370 1.00 93.19 157 SER A O 1
ATOM 1289 N N . ASP A 1 158 ? 9.330 -9.952 -30.355 1.00 94.62 158 ASP A N 1
ATOM 1290 C CA . ASP A 1 158 ? 10.301 -9.148 -29.610 1.00 94.62 158 ASP A CA 1
ATOM 1291 C C . ASP A 1 158 ? 11.739 -9.526 -29.982 1.00 94.62 158 ASP A C 1
ATOM 1293 O O . ASP A 1 158 ? 12.548 -8.643 -30.278 1.00 94.62 158 ASP A O 1
ATOM 1297 N N . ARG A 1 159 ? 12.040 -10.830 -30.087 1.00 94.75 159 ARG A N 1
ATOM 1298 C CA . ARG A 1 159 ? 13.348 -11.296 -30.576 1.00 94.75 159 ARG A CA 1
ATOM 1299 C C . ARG A 1 159 ? 13.619 -10.872 -32.012 1.00 94.75 159 ARG A C 1
ATOM 1301 O O . ARG A 1 159 ? 14.740 -10.476 -32.319 1.00 94.75 159 ARG A O 1
ATOM 1308 N N . GLN A 1 160 ? 12.627 -10.947 -32.899 1.00 94.19 160 GLN A N 1
ATOM 1309 C CA . GLN A 1 160 ? 12.806 -10.511 -34.283 1.00 94.19 160 GLN A CA 1
ATOM 1310 C C . GLN A 1 160 ? 13.157 -9.019 -34.344 1.00 94.19 160 GLN A C 1
ATOM 1312 O O . GLN A 1 160 ? 14.117 -8.637 -35.012 1.00 94.19 160 GLN A O 1
ATOM 1317 N N . LYS A 1 161 ? 12.442 -8.185 -33.585 1.00 94.88 161 LYS A N 1
ATOM 1318 C CA . LYS A 1 161 ? 12.702 -6.743 -33.507 1.00 94.88 161 LYS A CA 1
ATOM 1319 C C . LYS A 1 161 ? 14.078 -6.429 -32.912 1.00 94.88 161 LYS A C 1
ATOM 1321 O O . LYS A 1 161 ? 14.754 -5.504 -33.364 1.00 94.88 161 LYS A O 1
ATOM 1326 N N . GLU A 1 162 ? 14.505 -7.187 -31.907 1.00 94.19 162 GLU A N 1
ATOM 1327 C CA . GLU A 1 162 ? 15.848 -7.076 -31.333 1.00 94.19 162 GLU A CA 1
ATOM 1328 C C . GLU A 1 162 ? 16.930 -7.410 -32.370 1.00 94.19 162 GLU A C 1
ATOM 1330 O O . GLU A 1 162 ? 17.869 -6.632 -32.549 1.00 94.19 162 GLU A O 1
ATOM 1335 N N . LEU A 1 163 ? 16.770 -8.515 -33.105 1.00 92.00 163 LEU A N 1
ATOM 1336 C CA . LEU A 1 163 ? 17.694 -8.926 -34.163 1.00 92.00 163 LEU A CA 1
ATOM 1337 C C . LEU A 1 163 ? 17.764 -7.905 -35.299 1.00 92.00 163 LEU A C 1
ATOM 1339 O O . LEU A 1 163 ? 18.857 -7.602 -35.780 1.00 92.00 163 LEU A O 1
ATOM 1343 N N . GLU A 1 164 ? 16.631 -7.336 -35.707 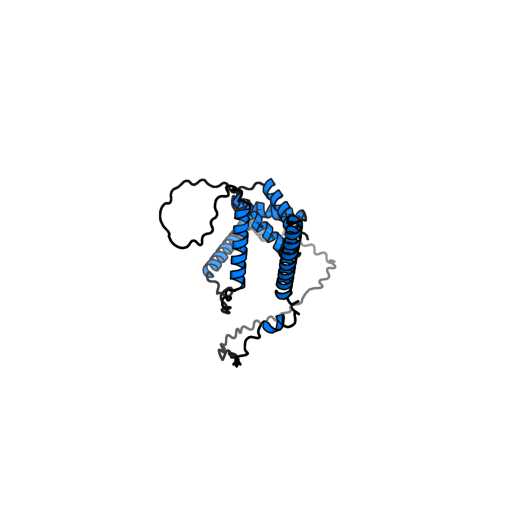1.00 90.12 164 GLU A N 1
ATOM 1344 C CA . GLU A 1 164 ? 16.592 -6.256 -36.696 1.00 90.12 164 GLU A CA 1
ATOM 1345 C C . GLU A 1 164 ? 17.349 -5.018 -36.197 1.00 90.12 164 GLU A C 1
ATOM 1347 O O . GLU A 1 164 ? 18.149 -4.448 -36.937 1.00 90.12 164 GLU A O 1
ATOM 1352 N N . ASN A 1 165 ? 17.178 -4.643 -34.926 1.00 90.00 165 ASN A N 1
ATOM 1353 C CA . ASN A 1 165 ? 17.876 -3.511 -34.313 1.00 90.00 165 ASN A CA 1
ATOM 1354 C C . ASN A 1 165 ? 19.394 -3.741 -34.230 1.00 90.00 165 ASN A C 1
ATOM 1356 O O . ASN A 1 165 ? 20.177 -2.866 -34.599 1.00 90.00 165 ASN A O 1
ATOM 1360 N N . ILE A 1 166 ? 19.825 -4.929 -33.793 1.00 84.56 166 ILE A N 1
ATOM 1361 C CA . ILE A 1 166 ? 21.239 -5.328 -33.794 1.00 84.56 166 ILE A CA 1
ATOM 1362 C C . ILE A 1 166 ? 21.779 -5.253 -35.225 1.00 84.56 166 ILE A C 1
ATOM 1364 O O . ILE A 1 166 ? 22.767 -4.569 -35.483 1.00 84.56 166 ILE A O 1
ATOM 1368 N N . THR A 1 167 ? 21.088 -5.870 -36.179 1.00 83.44 167 THR A N 1
ATOM 1369 C CA . THR A 1 167 ? 21.510 -5.878 -37.583 1.00 83.44 167 THR A CA 1
ATOM 1370 C C . THR A 1 167 ? 21.654 -4.457 -38.127 1.00 83.44 167 THR A C 1
ATOM 1372 O O . THR A 1 167 ? 22.682 -4.133 -38.714 1.00 83.44 167 THR A O 1
ATOM 1375 N N . GLN A 1 168 ? 20.689 -3.569 -37.873 1.00 81.25 168 GLN A N 1
ATOM 1376 C CA . GLN A 1 168 ? 20.751 -2.167 -38.300 1.00 81.25 168 GLN A CA 1
ATOM 1377 C C . GLN A 1 168 ? 21.899 -1.392 -37.641 1.00 81.25 168 GLN A C 1
ATOM 1379 O O . GLN A 1 168 ? 22.597 -0.647 -38.333 1.00 81.25 168 GLN A O 1
ATOM 1384 N N . LYS A 1 169 ? 22.134 -1.587 -36.336 1.00 80.75 169 LYS A N 1
ATOM 1385 C CA . LYS A 1 169 ? 23.235 -0.942 -35.600 1.00 80.75 169 LYS A CA 1
ATOM 1386 C C . LYS A 1 169 ? 24.604 -1.292 -36.186 1.00 80.75 169 LYS A C 1
ATOM 1388 O O . LYS A 1 169 ? 25.429 -0.397 -36.354 1.00 80.75 169 LYS A O 1
ATOM 1393 N N . TYR A 1 170 ? 24.816 -2.553 -36.558 1.00 73.81 170 TYR A N 1
ATOM 1394 C CA . TYR A 1 170 ? 26.112 -3.046 -37.041 1.00 73.81 170 TYR A CA 1
ATOM 1395 C C . TYR A 1 170 ? 26.252 -3.053 -38.584 1.00 73.81 170 TYR A C 1
ATOM 1397 O O . TYR A 1 170 ? 27.353 -3.237 -39.106 1.00 73.81 170 TYR A O 1
ATOM 1405 N N . SER A 1 171 ? 25.181 -2.805 -39.354 1.00 69.12 171 SER A N 1
ATOM 1406 C CA . SER A 1 171 ? 25.184 -2.969 -40.824 1.00 69.12 171 SER A CA 1
ATOM 1407 C C . SER A 1 171 ? 26.057 -1.970 -41.597 1.00 69.12 171 SER A C 1
ATOM 1409 O O . SER A 1 171 ? 26.433 -2.268 -42.733 1.00 69.12 171 SER A O 1
ATOM 1411 N N . SER A 1 172 ? 26.356 -0.787 -41.053 1.00 66.44 172 SER A N 1
ATOM 1412 C CA . SER A 1 172 ? 26.927 0.308 -41.862 1.00 66.44 172 SER A CA 1
ATOM 1413 C C . SER A 1 172 ? 28.355 0.678 -41.476 1.00 66.44 172 SER A C 1
ATOM 1415 O O . SER A 1 172 ? 29.238 0.706 -42.336 1.00 66.44 172 SER A O 1
ATOM 1417 N N . ASN A 1 173 ? 28.602 0.973 -40.198 1.00 66.25 173 ASN A N 1
ATOM 1418 C CA . ASN A 1 173 ? 29.922 1.419 -39.749 1.00 66.25 173 ASN A CA 1
ATOM 1419 C C . ASN A 1 173 ? 30.825 0.224 -39.421 1.00 66.25 173 ASN A C 1
ATOM 1421 O O . ASN A 1 173 ? 31.965 0.158 -39.877 1.00 66.25 173 ASN A O 1
ATOM 1425 N N . ASP A 1 174 ? 30.276 -0.772 -38.725 1.00 69.44 174 ASP A N 1
ATOM 1426 C CA . ASP A 1 174 ? 31.028 -1.961 -38.328 1.00 69.44 174 ASP A CA 1
ATOM 1427 C C . ASP A 1 174 ? 31.277 -2.912 -39.491 1.00 69.44 174 ASP A C 1
ATOM 1429 O O . ASP A 1 174 ? 32.349 -3.501 -39.552 1.00 69.44 174 ASP A O 1
ATOM 1433 N N . LYS A 1 175 ? 30.388 -2.964 -40.491 1.00 73.19 175 LYS A N 1
ATOM 1434 C CA . LYS A 1 175 ? 30.667 -3.662 -41.753 1.00 73.19 175 LYS A CA 1
ATOM 1435 C C . LYS A 1 175 ? 31.899 -3.095 -42.466 1.00 73.19 175 LYS A C 1
ATOM 1437 O O . LYS A 1 175 ? 32.772 -3.860 -42.851 1.00 73.19 175 LYS A O 1
ATOM 1442 N N . LYS A 1 176 ? 32.023 -1.766 -42.583 1.00 74.62 176 LYS A N 1
ATOM 1443 C CA . LYS A 1 176 ? 33.207 -1.133 -43.197 1.00 74.62 176 LYS A CA 1
ATOM 1444 C C . LYS A 1 176 ? 34.470 -1.332 -42.362 1.00 74.62 176 LYS A C 1
ATOM 1446 O O . LYS A 1 176 ? 35.548 -1.498 -42.924 1.00 74.62 176 LYS A O 1
ATOM 1451 N N . ASN A 1 177 ? 34.358 -1.306 -41.036 1.00 74.38 177 ASN A N 1
ATOM 1452 C CA . ASN A 1 177 ? 35.490 -1.563 -40.144 1.00 74.38 177 ASN A CA 1
ATOM 1453 C C . ASN A 1 177 ? 35.932 -3.033 -40.207 1.00 74.38 177 ASN A C 1
ATOM 1455 O O . ASN A 1 177 ? 37.126 -3.299 -40.303 1.00 74.38 177 ASN A O 1
ATOM 1459 N N . ALA A 1 178 ? 34.984 -3.970 -40.237 1.00 73.31 178 ALA A N 1
ATOM 1460 C CA . ALA A 1 178 ? 35.236 -5.397 -40.401 1.00 73.31 178 ALA A CA 1
ATOM 1461 C C . ALA A 1 178 ? 35.818 -5.713 -41.786 1.00 73.31 178 ALA A C 1
ATOM 1463 O O . ALA A 1 178 ? 36.799 -6.439 -41.879 1.00 73.31 178 ALA A O 1
ATOM 1464 N N . GLU A 1 179 ? 35.291 -5.116 -42.859 1.00 76.81 179 GLU A N 1
ATOM 1465 C CA . GLU A 1 179 ? 35.859 -5.229 -44.209 1.00 76.81 179 GLU A CA 1
ATOM 1466 C C . GLU A 1 179 ? 37.287 -4.671 -44.268 1.00 76.81 179 GLU A C 1
ATOM 1468 O O . GLU A 1 179 ? 38.147 -5.278 -44.896 1.00 76.81 179 GLU A O 1
ATOM 1473 N N . LYS A 1 180 ? 37.582 -3.560 -43.581 1.00 79.56 180 LYS A N 1
ATOM 1474 C CA . LYS A 1 180 ? 38.955 -3.040 -43.458 1.00 79.56 180 LYS A CA 1
ATOM 1475 C C . LYS A 1 180 ? 39.876 -3.976 -42.677 1.00 79.56 180 LYS A C 1
ATOM 1477 O O . LYS A 1 180 ? 41.033 -4.099 -43.049 1.00 79.56 180 LYS A O 1
ATOM 1482 N N . TRP A 1 181 ? 39.383 -4.628 -41.625 1.00 73.56 181 TRP A N 1
ATOM 1483 C CA . TRP A 1 181 ? 40.134 -5.644 -40.878 1.00 73.56 181 TRP A CA 1
ATOM 1484 C C . TRP A 1 181 ? 40.420 -6.889 -41.721 1.00 73.56 181 TRP A C 1
ATOM 1486 O O . TRP A 1 181 ? 41.535 -7.396 -41.701 1.00 73.56 181 TRP A O 1
ATOM 1496 N N . LEU A 1 182 ? 39.431 -7.363 -42.480 1.00 76.25 182 LEU A N 1
ATOM 1497 C CA . LEU A 1 182 ? 39.560 -8.540 -43.342 1.00 76.25 182 LEU A CA 1
ATOM 1498 C C . LEU A 1 182 ? 40.446 -8.276 -44.566 1.00 76.25 182 LEU A C 1
ATOM 1500 O O . LEU A 1 182 ? 41.156 -9.172 -45.008 1.00 76.25 182 LEU A O 1
ATOM 1504 N N . ASN A 1 183 ? 40.419 -7.049 -45.093 1.00 77.44 183 ASN A N 1
ATOM 1505 C CA . ASN A 1 183 ? 41.187 -6.640 -46.272 1.00 77.44 183 ASN A CA 1
ATOM 1506 C C . ASN A 1 183 ? 42.503 -5.930 -45.923 1.00 77.44 183 ASN A C 1
ATOM 1508 O O . ASN A 1 183 ? 43.138 -5.353 -46.808 1.00 77.44 183 ASN A O 1
ATOM 1512 N N . MET A 1 184 ? 42.917 -5.945 -44.653 1.00 67.38 184 MET A N 1
ATOM 1513 C CA . MET A 1 184 ? 44.219 -5.431 -44.242 1.00 67.38 184 MET A CA 1
ATOM 1514 C C . MET A 1 184 ? 45.283 -6.386 -44.799 1.00 67.38 184 MET A C 1
ATOM 1516 O O . MET A 1 184 ? 45.509 -7.473 -44.270 1.00 67.38 184 MET A O 1
ATOM 1520 N N . GLY A 1 185 ? 45.880 -6.020 -45.937 1.00 59.72 185 GLY A N 1
ATOM 1521 C CA . GLY A 1 185 ? 46.989 -6.766 -46.529 1.00 59.72 185 GLY A CA 1
ATOM 1522 C C . GLY A 1 185 ? 48.139 -6.917 -45.529 1.00 59.72 185 GLY A C 1
ATOM 1523 O O . GLY A 1 185 ? 48.284 -6.102 -44.619 1.00 59.72 185 GLY A O 1
ATOM 1524 N N . ASN A 1 186 ? 48.956 -7.959 -45.714 1.00 59.00 186 ASN A N 1
ATOM 1525 C CA . ASN A 1 186 ? 49.998 -8.439 -44.788 1.00 59.00 186 ASN A CA 1
ATOM 1526 C C . ASN A 1 186 ? 50.971 -7.381 -44.209 1.00 59.00 186 ASN A C 1
ATOM 1528 O O . ASN A 1 186 ? 51.701 -7.690 -43.267 1.00 59.00 186 ASN A O 1
ATOM 1532 N N . ASP A 1 187 ? 50.988 -6.154 -44.731 1.00 57.12 187 ASP A N 1
ATOM 1533 C CA . ASP A 1 187 ? 51.919 -5.086 -44.364 1.00 57.12 187 ASP A CA 1
ATOM 1534 C C . ASP A 1 187 ? 51.403 -4.131 -43.266 1.00 57.12 187 ASP A C 1
ATOM 1536 O O . ASP A 1 187 ? 52.205 -3.416 -42.664 1.00 57.12 187 ASP A O 1
ATOM 1540 N N . GLU A 1 188 ? 50.105 -4.152 -42.933 1.00 58.78 188 GLU A N 1
ATOM 1541 C CA . GLU A 1 188 ? 49.499 -3.308 -41.877 1.00 58.78 188 GLU A CA 1
ATOM 1542 C C . GLU A 1 188 ? 48.990 -4.100 -40.661 1.00 58.78 188 GLU A C 1
ATOM 1544 O O . GLU A 1 188 ? 48.303 -3.559 -39.797 1.00 58.78 188 GLU A O 1
ATOM 1549 N N . ILE A 1 189 ? 49.360 -5.377 -40.533 1.00 61.66 189 ILE A N 1
ATOM 1550 C CA . ILE A 1 189 ? 49.054 -6.154 -39.327 1.00 61.66 189 ILE A CA 1
ATOM 1551 C C . ILE A 1 189 ? 49.784 -5.485 -38.147 1.00 61.66 189 ILE A C 1
ATOM 1553 O O . ILE A 1 189 ? 51.022 -5.438 -38.157 1.00 61.66 189 ILE A O 1
ATOM 1557 N N . PRO A 1 190 ? 49.084 -4.980 -37.111 1.00 57.09 190 PRO A N 1
ATOM 1558 C CA . PRO A 1 190 ? 49.746 -4.451 -35.931 1.00 57.09 190 PRO A CA 1
ATOM 1559 C C . PRO A 1 190 ? 50.532 -5.593 -35.287 1.00 57.09 190 PRO A C 1
ATOM 1561 O O . PRO A 1 190 ? 49.970 -6.497 -34.671 1.00 57.09 190 PRO A O 1
ATOM 1564 N N . LYS A 1 191 ? 51.857 -5.584 -35.475 1.00 61.53 191 LYS A N 1
ATOM 1565 C CA . LYS A 1 191 ? 52.759 -6.561 -34.865 1.00 61.53 191 LYS A CA 1
ATOM 1566 C C . LYS A 1 191 ? 52.623 -6.424 -33.355 1.00 61.53 191 LYS A C 1
ATOM 1568 O O . LYS A 1 191 ? 53.145 -5.473 -32.772 1.00 61.53 191 LYS A O 1
ATOM 1573 N N . ILE A 1 192 ? 51.918 -7.365 -32.731 1.00 60.97 192 ILE A N 1
ATOM 1574 C CA . ILE A 1 192 ? 51.854 -7.486 -31.277 1.00 60.97 192 ILE A CA 1
ATOM 1575 C C . ILE A 1 192 ? 53.300 -7.640 -30.801 1.00 60.97 192 ILE A C 1
ATOM 1577 O O . ILE A 1 192 ? 53.942 -8.665 -31.039 1.00 60.97 192 ILE A O 1
ATOM 1581 N N . LYS A 1 193 ? 53.845 -6.596 -30.171 1.00 57.88 193 LYS A N 1
ATOM 1582 C CA . LYS A 1 193 ? 5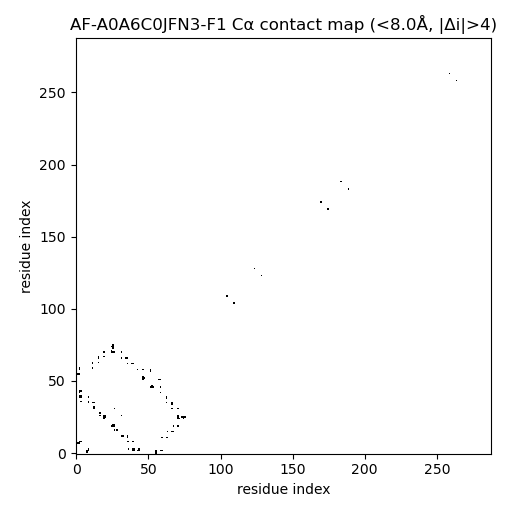5.128 -6.681 -29.474 1.00 57.88 193 LYS A CA 1
ATOM 1583 C C . LYS A 1 193 ? 54.896 -7.517 -28.223 1.00 57.88 193 LYS A C 1
ATOM 1585 O O . LYS A 1 193 ? 54.524 -6.997 -27.180 1.00 57.88 193 LYS A O 1
ATOM 1590 N N . ILE A 1 194 ? 55.073 -8.827 -28.352 1.00 57.41 194 ILE A N 1
ATOM 1591 C CA . ILE A 1 194 ? 55.138 -9.723 -27.203 1.00 57.41 194 ILE A CA 1
ATOM 1592 C C . ILE A 1 194 ? 56.483 -9.445 -26.525 1.00 57.41 194 ILE A C 1
ATOM 1594 O O . ILE A 1 194 ? 57.529 -9.921 -26.972 1.00 57.41 194 ILE A O 1
ATOM 1598 N N . GLU A 1 195 ? 56.477 -8.621 -25.481 1.00 57.75 195 GLU A N 1
ATOM 1599 C CA . GLU A 1 195 ? 57.629 -8.493 -24.593 1.00 57.75 195 GLU A CA 1
ATOM 1600 C C . GLU A 1 195 ? 57.814 -9.834 -23.871 1.00 57.75 195 GLU A C 1
ATOM 1602 O O . GLU A 1 195 ? 56.929 -10.292 -23.151 1.00 57.75 195 GLU A O 1
ATOM 1607 N N . LYS A 1 196 ? 58.960 -10.493 -24.074 1.00 57.75 196 LYS A N 1
ATOM 1608 C CA . LYS A 1 196 ? 59.270 -11.848 -23.568 1.00 57.75 196 LYS A CA 1
ATOM 1609 C C . LYS A 1 196 ? 59.375 -11.950 -22.032 1.00 57.75 196 LYS A C 1
ATOM 1611 O O . LYS A 1 196 ? 59.847 -12.957 -21.516 1.00 57.75 196 LYS A O 1
ATOM 1616 N N . ASN A 1 197 ? 58.959 -10.924 -21.299 1.00 57.16 197 ASN A N 1
ATOM 1617 C CA . ASN A 1 197 ? 59.207 -10.753 -19.871 1.00 57.16 197 ASN A CA 1
ATOM 1618 C C . ASN A 1 197 ? 57.955 -10.283 -19.109 1.00 57.16 197 ASN A C 1
ATOM 1620 O O . ASN A 1 197 ? 58.055 -9.759 -17.999 1.00 57.16 197 ASN A O 1
ATOM 1624 N N . SER A 1 198 ? 56.758 -10.526 -19.652 1.00 49.62 198 SER A N 1
ATOM 1625 C CA . SER A 1 198 ? 55.533 -10.433 -18.861 1.00 49.62 198 SER A CA 1
ATOM 1626 C C . SER A 1 198 ? 55.514 -11.547 -17.805 1.00 49.62 198 SER A C 1
ATOM 1628 O O . SER A 1 198 ? 55.196 -12.696 -18.110 1.00 49.62 198 SER A O 1
ATOM 1630 N N . ASN A 1 199 ? 55.831 -11.199 -16.554 1.00 58.41 199 ASN A N 1
ATOM 1631 C CA . ASN A 1 199 ? 55.611 -12.014 -15.350 1.00 58.41 199 ASN A CA 1
ATOM 1632 C C . ASN A 1 199 ? 54.105 -12.179 -15.044 1.00 58.41 199 ASN A C 1
ATOM 1634 O O . ASN A 1 199 ? 53.648 -11.917 -13.931 1.00 58.41 199 ASN A O 1
ATOM 1638 N N . LEU A 1 200 ? 53.307 -12.572 -16.036 1.00 53.53 200 LEU A N 1
ATOM 1639 C CA . LEU A 1 200 ? 51.909 -12.929 -15.837 1.00 53.53 200 LEU A CA 1
ATOM 1640 C C . LEU A 1 200 ? 51.867 -14.367 -15.321 1.00 53.53 200 LEU A C 1
ATOM 1642 O O . LEU A 1 200 ? 52.037 -15.321 -16.077 1.00 53.53 200 LEU A O 1
ATOM 1646 N N . LYS A 1 201 ? 51.664 -14.512 -14.010 1.00 55.09 201 LYS A N 1
ATOM 1647 C CA . LYS A 1 201 ? 51.284 -15.784 -13.397 1.00 55.09 201 LYS A CA 1
ATOM 1648 C C . LYS A 1 201 ? 49.898 -16.180 -13.909 1.00 55.09 201 LYS A C 1
ATOM 1650 O O . LYS A 1 201 ? 48.885 -15.620 -13.499 1.00 55.09 201 LYS A O 1
ATOM 1655 N N . LEU A 1 202 ? 49.871 -17.107 -14.861 1.00 54.81 202 LEU A N 1
ATOM 1656 C CA . LEU A 1 202 ? 48.665 -17.793 -15.318 1.00 54.81 202 LEU A CA 1
ATOM 1657 C C . LEU A 1 202 ? 48.286 -18.856 -14.279 1.00 54.81 202 LEU A C 1
ATOM 1659 O O . LEU A 1 202 ? 48.517 -20.042 -14.487 1.00 54.81 202 LEU A O 1
ATOM 1663 N N . ASP A 1 203 ? 47.716 -18.432 -13.152 1.00 51.97 203 ASP A N 1
ATOM 1664 C CA . ASP A 1 203 ? 47.384 -19.353 -12.055 1.00 51.97 203 ASP A CA 1
ATOM 1665 C C . ASP A 1 203 ? 46.089 -20.158 -12.301 1.00 51.97 203 ASP A C 1
ATOM 1667 O O . ASP A 1 203 ? 45.782 -21.066 -11.539 1.00 51.97 203 ASP A O 1
ATOM 1671 N N . ASN A 1 204 ? 45.357 -19.908 -13.397 1.00 54.88 204 ASN A N 1
ATOM 1672 C CA . ASN A 1 204 ? 44.065 -20.556 -13.673 1.00 54.88 204 ASN A CA 1
ATOM 1673 C C . ASN A 1 204 ? 43.925 -21.115 -15.103 1.00 54.88 204 ASN A C 1
ATOM 1675 O O . ASN A 1 204 ? 42.845 -21.073 -15.693 1.00 54.88 204 ASN A O 1
ATOM 1679 N N . ALA A 1 205 ? 44.989 -21.685 -15.674 1.00 46.62 205 ALA A N 1
ATOM 1680 C CA . ALA A 1 205 ? 44.818 -22.596 -16.804 1.00 46.62 205 ALA A CA 1
ATOM 1681 C C . ALA A 1 205 ? 44.225 -23.917 -16.282 1.00 46.62 205 ALA A C 1
ATOM 1683 O O . ALA A 1 205 ? 44.949 -24.833 -15.899 1.00 46.62 205 ALA A O 1
ATOM 1684 N N . ILE A 1 206 ? 42.892 -24.004 -16.228 1.00 52.12 206 ILE A N 1
ATOM 1685 C CA . ILE A 1 206 ? 42.208 -25.293 -16.109 1.00 52.12 206 ILE A CA 1
ATOM 1686 C C . ILE A 1 206 ? 42.523 -26.045 -17.400 1.00 52.12 206 ILE A C 1
ATOM 1688 O O . ILE A 1 206 ? 41.988 -25.732 -18.463 1.00 52.12 206 ILE A O 1
ATOM 1692 N N . ASN A 1 207 ? 43.437 -27.004 -17.302 1.00 47.47 207 ASN A N 1
ATOM 1693 C CA . ASN A 1 207 ? 43.688 -27.969 -18.353 1.00 47.47 207 ASN A CA 1
ATOM 1694 C C . ASN A 1 207 ? 42.458 -28.883 -18.458 1.00 47.47 207 ASN A C 1
ATOM 1696 O O . ASN A 1 207 ? 42.307 -29.825 -17.682 1.00 47.47 207 ASN A O 1
ATOM 1700 N N . VAL A 1 208 ? 41.535 -28.553 -19.363 1.00 47.78 208 VAL A N 1
ATOM 1701 C CA . VAL A 1 208 ? 40.457 -29.460 -19.765 1.00 47.78 208 VAL A CA 1
ATOM 1702 C C . VAL A 1 208 ? 40.997 -30.305 -20.912 1.00 47.78 208 VAL A C 1
ATOM 1704 O O . VAL A 1 208 ? 40.667 -30.089 -22.077 1.00 47.78 208 VAL A O 1
ATOM 1707 N N . ASP A 1 209 ? 41.860 -31.259 -20.576 1.00 44.34 209 ASP A N 1
ATOM 1708 C CA . ASP A 1 209 ? 42.176 -32.353 -21.482 1.00 44.34 209 ASP A CA 1
ATOM 1709 C C . ASP A 1 209 ? 40.908 -33.208 -21.638 1.00 44.34 209 ASP A C 1
ATOM 1711 O O . ASP A 1 209 ? 40.499 -33.941 -20.740 1.00 44.34 209 ASP A O 1
ATOM 1715 N N . ASN A 1 210 ? 40.245 -33.019 -22.780 1.00 53.44 210 ASN A N 1
ATOM 1716 C CA . ASN A 1 210 ? 39.463 -33.998 -23.533 1.00 53.44 210 ASN A CA 1
ATOM 1717 C C . ASN A 1 210 ? 38.934 -35.222 -22.763 1.00 53.44 210 ASN A C 1
ATOM 1719 O O . ASN A 1 210 ? 39.599 -36.254 -22.723 1.00 53.44 210 ASN A O 1
ATOM 1723 N N . ALA A 1 211 ? 37.677 -35.156 -22.312 1.00 45.72 211 ALA A N 1
ATOM 1724 C CA . ALA A 1 211 ? 36.732 -36.281 -22.374 1.00 45.72 211 ALA A CA 1
ATOM 1725 C C . ALA A 1 211 ? 35.310 -35.830 -21.987 1.00 45.72 211 ALA A C 1
ATOM 1727 O O . ALA A 1 211 ? 34.772 -36.241 -20.962 1.00 45.72 211 ALA A O 1
ATOM 1728 N N . ILE A 1 212 ? 34.661 -35.003 -22.815 1.00 44.38 212 ILE A N 1
ATOM 1729 C CA . ILE A 1 212 ? 33.191 -35.017 -22.848 1.00 44.38 212 ILE A CA 1
ATOM 1730 C C . ILE A 1 212 ? 32.816 -36.131 -23.821 1.00 44.38 212 ILE A C 1
ATOM 1732 O O . ILE A 1 212 ? 32.712 -35.918 -25.027 1.00 44.38 212 ILE A O 1
ATOM 1736 N N . ASN A 1 213 ? 32.701 -37.345 -23.285 1.00 47.22 213 ASN A N 1
ATOM 1737 C CA . ASN A 1 213 ? 32.049 -38.439 -23.981 1.00 47.22 213 ASN A CA 1
ATOM 1738 C C . ASN A 1 213 ? 30.548 -38.121 -24.007 1.00 47.22 213 ASN A C 1
ATOM 1740 O O . ASN A 1 213 ? 29.868 -38.194 -22.983 1.00 47.22 213 ASN A O 1
ATOM 1744 N N . VAL A 1 214 ? 30.061 -37.668 -25.162 1.00 53.09 214 VAL A N 1
ATOM 1745 C CA . VAL A 1 214 ? 28.632 -37.500 -25.433 1.00 53.09 214 VAL A CA 1
ATOM 1746 C C . VAL A 1 214 ? 28.065 -38.889 -25.708 1.00 53.09 214 VAL A C 1
ATOM 1748 O O . VAL A 1 214 ? 27.859 -39.268 -26.859 1.00 53.09 214 VAL A O 1
ATOM 1751 N N . ASP A 1 215 ? 27.808 -39.651 -24.647 1.00 44.50 215 ASP A N 1
ATOM 1752 C CA . ASP A 1 215 ? 26.939 -40.816 -24.754 1.00 44.50 215 ASP A CA 1
ATOM 1753 C C . ASP A 1 215 ? 25.489 -40.326 -24.771 1.00 44.50 215 ASP A C 1
ATOM 1755 O O . ASP A 1 215 ? 24.826 -40.102 -23.758 1.00 44.50 215 ASP A O 1
ATOM 1759 N N . ASN A 1 216 ? 25.021 -40.124 -26.002 1.00 54.81 216 ASN A N 1
ATOM 1760 C CA . ASN A 1 216 ? 23.618 -40.173 -26.372 1.00 54.81 216 ASN A CA 1
ATOM 1761 C C . ASN A 1 216 ? 22.978 -41.437 -25.783 1.00 54.81 216 ASN A C 1
ATOM 1763 O O . ASN A 1 216 ? 23.139 -42.532 -26.316 1.00 54.81 216 ASN A O 1
ATOM 1767 N N . THR A 1 217 ? 22.195 -41.292 -24.720 1.00 44.16 217 THR A N 1
ATOM 1768 C CA . THR A 1 217 ? 21.053 -42.175 -24.443 1.00 44.16 217 THR A CA 1
ATOM 1769 C C . THR A 1 217 ? 20.090 -41.459 -23.505 1.00 44.16 217 THR A C 1
ATOM 1771 O O . THR A 1 217 ? 20.113 -41.608 -22.286 1.00 44.16 217 THR A O 1
ATOM 1774 N N . ILE A 1 218 ? 19.205 -40.652 -24.094 1.00 47.00 218 ILE A N 1
ATOM 1775 C CA . ILE A 1 218 ? 17.940 -40.308 -23.449 1.00 47.00 218 ILE A CA 1
ATOM 1776 C C . ILE A 1 218 ? 17.131 -41.606 -23.436 1.00 47.00 218 ILE A C 1
ATOM 1778 O O . ILE A 1 218 ? 16.543 -41.985 -24.447 1.00 47.00 218 ILE A O 1
ATOM 1782 N N . ASN A 1 219 ? 17.160 -42.318 -22.312 1.00 43.25 219 ASN A N 1
ATOM 1783 C CA . ASN A 1 219 ? 16.302 -43.472 -22.106 1.00 43.25 219 ASN A CA 1
ATOM 1784 C C . ASN A 1 219 ? 14.917 -42.973 -21.663 1.00 43.25 219 ASN A C 1
ATOM 1786 O O . ASN A 1 219 ? 14.697 -42.668 -20.490 1.00 43.25 219 ASN A O 1
ATOM 1790 N N . VAL A 1 220 ? 14.016 -42.806 -22.635 1.00 51.50 220 VAL A N 1
ATOM 1791 C CA . VAL A 1 2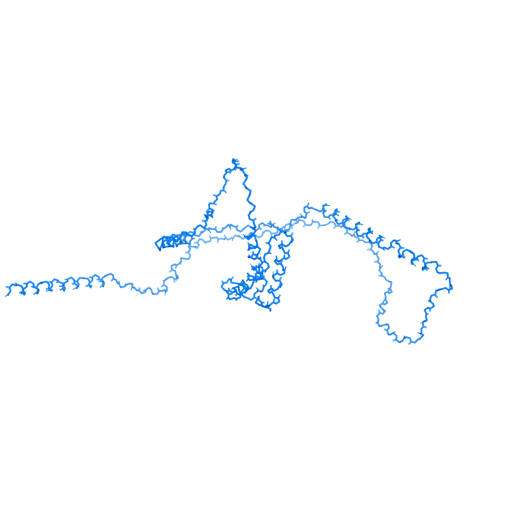20 ? 12.590 -42.532 -22.410 1.00 51.50 220 VAL A CA 1
ATOM 1792 C C . VAL A 1 220 ? 11.876 -43.869 -22.248 1.00 51.50 220 VAL A C 1
ATOM 1794 O O . VAL A 1 220 ? 11.161 -44.303 -23.145 1.00 51.50 220 VAL A O 1
ATOM 1797 N N . ASP A 1 221 ? 12.052 -44.510 -21.097 1.00 41.03 221 ASP A N 1
ATOM 1798 C CA . ASP A 1 221 ? 11.214 -45.642 -20.714 1.00 41.03 221 ASP A CA 1
ATOM 1799 C C . ASP A 1 221 ? 10.220 -45.208 -19.635 1.00 41.03 221 ASP A C 1
ATOM 1801 O O . ASP A 1 221 ? 10.523 -45.045 -18.453 1.00 41.03 221 ASP A O 1
ATOM 1805 N N . ASN A 1 222 ? 9.000 -44.985 -20.124 1.00 54.12 222 ASN A N 1
ATOM 1806 C CA . ASN A 1 222 ? 7.724 -45.059 -19.429 1.00 54.12 222 ASN A CA 1
ATOM 1807 C C . ASN A 1 222 ? 7.747 -45.884 -18.128 1.00 54.12 222 ASN A C 1
ATOM 1809 O O . ASN A 1 222 ? 7.813 -47.111 -18.156 1.00 54.12 222 ASN A O 1
ATOM 1813 N N . ALA A 1 223 ? 7.480 -45.218 -17.007 1.00 42.97 223 ALA A N 1
ATOM 1814 C CA . ALA A 1 223 ? 6.817 -45.834 -15.862 1.00 42.97 223 ALA A CA 1
ATOM 1815 C C . ALA A 1 223 ? 5.962 -44.786 -15.135 1.00 42.97 223 ALA A C 1
ATOM 1817 O O . ALA A 1 223 ? 6.297 -44.299 -14.056 1.00 42.97 223 ALA A O 1
ATOM 1818 N N . ILE A 1 224 ? 4.827 -44.430 -15.745 1.00 46.44 224 ILE A N 1
ATOM 1819 C CA . ILE A 1 224 ? 3.702 -43.820 -15.030 1.00 46.44 224 ILE A CA 1
ATOM 1820 C C . ILE A 1 224 ? 3.160 -44.899 -14.085 1.00 46.44 224 ILE A C 1
ATOM 1822 O O . ILE A 1 224 ? 2.321 -45.714 -14.458 1.00 46.44 224 ILE A O 1
ATOM 1826 N N . ASN A 1 225 ? 3.694 -44.946 -12.868 1.00 42.31 225 ASN A N 1
ATOM 1827 C CA . ASN A 1 225 ? 3.176 -45.790 -11.801 1.00 42.31 225 ASN A CA 1
ATOM 1828 C C . ASN A 1 225 ? 2.052 -45.019 -11.089 1.00 42.31 225 ASN A C 1
ATOM 1830 O O . ASN A 1 225 ? 2.272 -44.294 -10.118 1.00 42.31 225 ASN A O 1
ATOM 1834 N N . VAL A 1 226 ? 0.844 -45.103 -11.651 1.00 51.94 226 VAL A N 1
ATOM 1835 C CA . VAL A 1 226 ? -0.397 -44.660 -11.001 1.00 51.94 226 VAL A CA 1
ATOM 1836 C C . VAL A 1 226 ? -0.897 -45.830 -10.170 1.00 51.94 226 VAL A C 1
ATOM 1838 O O . VAL A 1 226 ? -1.859 -46.486 -10.541 1.00 51.94 226 VAL A O 1
ATOM 1841 N N . ASP A 1 227 ? -0.248 -46.090 -9.039 1.00 49.84 227 ASP A N 1
ATOM 1842 C CA . ASP A 1 227 ? -0.811 -46.976 -8.027 1.00 49.84 227 ASP A CA 1
ATOM 1843 C C . ASP A 1 227 ? -0.975 -46.237 -6.700 1.00 49.84 227 ASP A C 1
ATOM 1845 O O . ASP A 1 227 ? -0.034 -45.874 -5.998 1.00 49.84 227 ASP A O 1
ATOM 1849 N N . ASN A 1 228 ? -2.252 -46.056 -6.360 1.00 52.62 228 ASN A N 1
ATOM 1850 C CA . ASN A 1 228 ? -2.773 -45.877 -5.012 1.00 52.62 228 ASN A CA 1
ATOM 1851 C C . ASN A 1 228 ? -2.251 -44.661 -4.234 1.00 52.62 228 ASN A C 1
ATOM 1853 O O . ASN A 1 228 ? -1.474 -44.774 -3.283 1.00 52.62 228 ASN A O 1
ATOM 1857 N N . LYS A 1 229 ? -2.846 -43.491 -4.514 1.00 52.12 229 LYS A N 1
ATOM 1858 C CA . LYS A 1 229 ? -2.936 -42.409 -3.521 1.00 52.12 229 LYS A CA 1
ATOM 1859 C C . LYS A 1 229 ? -3.642 -42.960 -2.275 1.00 52.12 229 LYS A C 1
ATOM 1861 O O . LYS A 1 229 ? -4.871 -43.035 -2.235 1.00 52.12 229 LYS A O 1
ATOM 1866 N N . LYS A 1 230 ? -2.864 -43.363 -1.266 1.00 58.09 230 LYS A N 1
ATOM 1867 C CA . LYS A 1 230 ? -3.349 -43.729 0.069 1.00 58.09 230 LYS A CA 1
ATOM 1868 C C . LYS A 1 230 ? -4.174 -42.562 0.612 1.00 58.09 230 LYS A C 1
ATOM 1870 O O . LYS A 1 230 ? -3.627 -41.529 0.984 1.00 58.09 230 LYS A O 1
ATOM 1875 N N . ARG A 1 231 ? -5.498 -42.714 0.635 1.00 57.06 231 ARG A N 1
ATOM 1876 C CA . ARG A 1 231 ? -6.391 -41.796 1.344 1.00 57.06 231 ARG A CA 1
ATOM 1877 C C . ARG A 1 231 ? -6.430 -42.231 2.802 1.00 57.06 231 ARG A C 1
ATOM 1879 O O . ARG A 1 231 ? -6.916 -43.317 3.103 1.00 57.06 231 ARG A O 1
ATOM 1886 N N . VAL A 1 232 ? -5.919 -41.391 3.695 1.00 58.44 232 VAL A N 1
ATOM 1887 C CA . VAL A 1 232 ? -6.128 -41.553 5.135 1.00 58.44 232 VAL A CA 1
ATOM 1888 C C . VAL A 1 232 ? -7.562 -41.117 5.424 1.00 58.44 232 VAL A C 1
ATOM 1890 O O . VAL A 1 232 ? -7.915 -39.960 5.205 1.00 58.44 232 VAL A O 1
ATOM 1893 N N . ARG A 1 233 ? -8.411 -42.051 5.857 1.00 54.44 233 ARG A N 1
ATOM 1894 C CA . ARG A 1 233 ? -9.693 -41.727 6.485 1.00 54.44 233 ARG A CA 1
ATOM 1895 C C . ARG A 1 233 ? -9.496 -41.842 7.987 1.00 54.44 233 ARG A C 1
ATOM 1897 O O . ARG A 1 233 ? -9.074 -42.889 8.466 1.00 54.44 233 ARG A O 1
ATOM 1904 N N . PHE A 1 234 ? -9.788 -40.768 8.704 1.00 55.59 234 PHE A N 1
ATOM 1905 C CA . PHE A 1 234 ? -9.925 -40.816 10.149 1.00 55.59 234 PHE A CA 1
ATOM 1906 C C . PHE A 1 234 ? -11.375 -41.189 10.451 1.00 55.59 234 PHE A C 1
ATOM 1908 O O . PHE A 1 234 ? -12.285 -40.426 10.134 1.00 55.59 234 PHE A O 1
ATOM 1915 N N . GLU A 1 235 ? -11.601 -42.366 11.031 1.00 51.88 235 GLU A N 1
ATOM 1916 C CA . GLU A 1 235 ? -12.827 -42.612 11.789 1.00 51.88 235 GLU A CA 1
ATOM 1917 C C . GLU A 1 235 ? -12.694 -41.849 13.105 1.00 51.88 235 GLU A C 1
ATOM 1919 O O . GLU A 1 235 ? -12.130 -42.340 14.082 1.00 51.88 235 GLU A O 1
ATOM 1924 N N . VAL A 1 236 ? -13.166 -40.604 13.110 1.00 53.66 236 VAL A N 1
ATOM 1925 C CA . VAL A 1 236 ? -13.429 -39.897 14.359 1.00 53.66 236 VAL A CA 1
ATOM 1926 C C . VAL A 1 236 ? -14.725 -40.489 14.895 1.00 53.66 236 VAL A C 1
ATOM 1928 O O . VAL A 1 236 ? -15.800 -40.235 14.358 1.00 53.66 236 VAL A O 1
ATOM 1931 N N . LYS A 1 237 ? -14.622 -41.338 15.920 1.00 53.81 237 LYS A N 1
ATOM 1932 C CA . LYS A 1 237 ? -15.773 -41.638 16.769 1.00 53.81 237 LYS A CA 1
ATOM 1933 C C . LYS A 1 237 ? -16.099 -40.348 17.508 1.00 53.81 237 LYS A C 1
ATOM 1935 O O . LYS A 1 237 ? -15.401 -39.988 18.450 1.00 53.81 237 LYS A O 1
ATOM 1940 N N . GLU A 1 238 ? -17.102 -39.631 17.022 1.00 54.09 238 GLU A N 1
ATOM 1941 C CA . GLU A 1 238 ? -17.734 -38.552 17.768 1.00 54.09 238 GLU A CA 1
ATOM 1942 C C . GLU A 1 238 ? -18.449 -39.199 18.959 1.00 54.09 238 GLU A C 1
ATOM 1944 O O . GLU A 1 238 ? -19.587 -39.650 18.860 1.00 54.09 238 GLU A O 1
ATOM 1949 N N . GLU A 1 239 ? -17.748 -39.327 20.086 1.00 52.22 239 GLU A N 1
ATOM 1950 C CA . GLU A 1 239 ? -18.455 -39.334 21.359 1.00 52.22 239 GLU A CA 1
ATOM 1951 C C . GLU A 1 239 ? -19.047 -37.932 21.506 1.00 52.22 239 GLU A C 1
ATOM 1953 O O . GLU A 1 239 ? -18.323 -36.937 21.451 1.00 52.22 239 GLU A O 1
ATOM 1958 N N . GLU A 1 240 ? -20.375 -37.856 21.602 1.00 53.56 240 GLU A N 1
ATOM 1959 C CA . GLU A 1 240 ? -21.111 -36.627 21.885 1.00 53.56 240 GLU A CA 1
ATOM 1960 C C . GLU A 1 240 ? -20.701 -36.097 23.269 1.00 53.56 240 GLU A C 1
ATOM 1962 O O . GLU A 1 240 ? -21.382 -36.291 24.279 1.00 53.56 240 GLU A O 1
ATOM 1967 N N . GLU A 1 241 ? -19.559 -35.416 23.342 1.00 47.84 241 GLU A N 1
ATOM 1968 C CA . GLU A 1 241 ? -19.240 -34.579 24.482 1.00 47.84 241 GLU A CA 1
ATOM 1969 C C . GLU A 1 241 ? -20.156 -33.358 24.422 1.00 47.84 241 GLU A C 1
ATOM 1971 O O . GLU A 1 241 ? -20.015 -32.463 23.585 1.00 47.84 241 GLU A O 1
ATOM 1976 N N . ASN A 1 242 ? -21.138 -33.355 25.327 1.00 56.56 242 ASN A N 1
ATOM 1977 C CA . ASN A 1 242 ? -21.972 -32.200 25.627 1.00 56.56 242 ASN A CA 1
ATOM 1978 C C . ASN A 1 242 ? -21.119 -30.921 25.646 1.00 56.56 242 ASN A C 1
ATOM 1980 O O . ASN A 1 242 ? -20.046 -30.924 26.258 1.00 56.56 242 ASN A O 1
ATOM 1984 N N . PRO A 1 243 ? -21.587 -29.822 25.024 1.00 53.41 243 PRO A N 1
ATOM 1985 C CA . PRO A 1 243 ? -20.799 -28.611 24.874 1.00 53.41 243 PRO A CA 1
ATOM 1986 C C . PRO A 1 243 ? -20.286 -28.180 26.243 1.00 53.41 243 PRO A C 1
ATOM 1988 O O . PRO A 1 243 ? -21.076 -27.932 27.157 1.00 53.41 243 PRO A O 1
ATOM 1991 N N . ILE A 1 244 ? -18.957 -28.124 26.377 1.00 53.62 244 ILE A N 1
ATOM 1992 C CA . ILE A 1 244 ? -18.251 -27.643 27.564 1.00 53.62 244 ILE A CA 1
ATOM 1993 C C . ILE A 1 244 ? -18.742 -26.219 27.817 1.00 53.62 244 ILE A C 1
ATOM 1995 O O . ILE A 1 244 ? -18.310 -25.249 27.195 1.00 53.62 244 ILE A O 1
ATOM 1999 N N . GLY A 1 245 ? -19.753 -26.123 28.677 1.00 48.94 245 GLY A N 1
ATOM 2000 C CA . GLY A 1 245 ? -20.511 -24.909 28.881 1.00 48.94 245 GLY A CA 1
ATOM 2001 C C . GLY A 1 245 ? -19.619 -23.802 29.425 1.00 48.94 245 GLY A C 1
ATOM 2002 O O . GLY A 1 245 ? -18.843 -24.000 30.364 1.00 48.94 245 GLY A O 1
ATOM 2003 N N . LEU A 1 246 ? -19.838 -22.593 28.906 1.00 54.12 246 LEU A N 1
ATOM 2004 C CA . LEU A 1 246 ? -19.361 -21.310 29.445 1.00 54.12 246 LEU A CA 1
ATOM 2005 C C . LEU A 1 246 ? -19.648 -21.130 30.958 1.00 54.12 246 LEU A C 1
ATOM 2007 O O . LEU A 1 246 ? -19.107 -20.233 31.601 1.00 54.12 246 LEU A O 1
ATOM 2011 N N . ASN A 1 247 ? -20.443 -22.024 31.546 1.00 56.19 247 ASN A N 1
ATOM 2012 C CA . ASN A 1 247 ? -20.761 -22.163 32.965 1.00 56.19 247 ASN A CA 1
ATOM 2013 C C . ASN A 1 247 ? -19.519 -22.297 33.875 1.00 56.19 247 ASN A C 1
ATOM 2015 O O . ASN A 1 247 ? -19.572 -21.893 35.036 1.00 56.19 247 ASN A O 1
ATOM 2019 N N . ASN A 1 248 ? -18.391 -22.816 33.372 1.00 60.31 248 ASN A N 1
ATOM 2020 C CA . ASN A 1 248 ? -17.170 -22.992 34.179 1.00 60.31 248 ASN A CA 1
ATOM 2021 C C . ASN A 1 248 ? -16.269 -21.751 34.261 1.00 60.31 248 ASN A C 1
ATOM 2023 O O . ASN A 1 248 ? -15.425 -21.665 35.154 1.00 60.31 248 ASN A O 1
ATOM 2027 N N . LEU A 1 249 ? -16.442 -20.778 33.364 1.00 59.72 249 LEU A N 1
ATOM 2028 C CA . LEU A 1 249 ? -15.659 -19.537 33.372 1.00 59.72 249 LEU A CA 1
ATOM 2029 C C . LEU A 1 249 ? -16.233 -18.513 34.362 1.00 59.72 249 LEU A C 1
ATOM 2031 O O . LEU A 1 249 ? -15.484 -17.790 35.017 1.00 59.72 249 LEU A O 1
ATOM 2035 N N . PHE A 1 250 ? -17.555 -18.509 34.540 1.00 57.78 250 PHE A N 1
ATOM 2036 C CA . PHE A 1 250 ? -18.244 -17.575 35.433 1.00 57.78 250 PHE A CA 1
ATOM 2037 C C . PHE A 1 250 ? -18.459 -18.100 36.858 1.00 57.78 250 PHE A C 1
ATOM 2039 O O . PHE A 1 250 ? -18.725 -17.303 37.752 1.00 57.78 250 PHE A O 1
ATOM 2046 N N . SER A 1 251 ? -18.284 -19.400 37.117 1.00 64.00 251 SER A N 1
ATOM 2047 C CA . SER A 1 251 ? -18.442 -19.977 38.463 1.00 64.00 251 SER A CA 1
ATOM 2048 C C . SER A 1 251 ? -17.307 -19.612 39.432 1.00 64.00 251 SER A C 1
ATOM 2050 O O . SER A 1 251 ? -17.501 -19.623 40.647 1.00 64.00 251 SER A O 1
ATOM 2052 N N . LYS A 1 252 ? -16.124 -19.249 38.912 1.00 63.22 252 LYS A N 1
ATOM 2053 C CA . LYS A 1 252 ? -14.966 -18.808 39.715 1.00 63.22 252 LYS A CA 1
ATOM 2054 C C . LYS A 1 252 ? -14.945 -17.308 40.010 1.00 63.22 252 LYS A C 1
ATOM 2056 O O . LYS A 1 252 ? -14.225 -16.885 40.917 1.00 63.22 252 LYS A O 1
ATOM 2061 N N . LEU A 1 253 ? -15.732 -16.500 39.298 1.00 63.06 253 LEU A N 1
ATOM 2062 C CA . LEU A 1 253 ? -15.960 -15.116 39.698 1.00 63.06 253 LEU A CA 1
ATOM 2063 C C . LEU A 1 253 ? -16.948 -15.125 40.865 1.00 63.06 253 LEU A C 1
ATOM 2065 O O . LEU A 1 253 ? -18.128 -15.416 40.686 1.00 63.06 253 LEU A O 1
ATOM 2069 N N . LYS A 1 254 ? -16.490 -14.764 42.069 1.00 61.34 254 LYS A N 1
ATOM 2070 C CA . LYS A 1 254 ? -17.414 -14.418 43.152 1.00 61.34 254 LYS A CA 1
ATOM 2071 C C . LYS A 1 254 ? -18.226 -13.211 42.691 1.00 61.34 254 LYS A C 1
ATOM 2073 O O . LYS A 1 254 ? -17.741 -12.082 42.749 1.00 61.34 254 LYS A O 1
ATOM 2078 N N . GLN A 1 255 ? -19.453 -13.443 42.228 1.00 59.00 255 GLN A N 1
ATOM 2079 C CA . GLN A 1 255 ? -20.435 -12.379 42.106 1.00 59.00 255 GLN A CA 1
ATOM 2080 C C . GLN A 1 255 ? -20.525 -11.717 43.480 1.00 59.00 255 GLN A C 1
ATOM 2082 O O . GLN A 1 255 ? -20.909 -12.349 44.466 1.00 59.00 255 GLN A O 1
ATOM 2087 N N . LYS A 1 256 ? -20.128 -10.444 43.568 1.00 56.09 256 LYS A N 1
ATOM 2088 C CA . LYS A 1 256 ? -20.538 -9.602 44.686 1.00 56.09 256 LYS A CA 1
ATOM 2089 C C . LYS A 1 256 ? -22.058 -9.625 44.636 1.00 56.09 256 LYS A C 1
ATOM 2091 O O . LYS A 1 256 ? -22.628 -9.094 43.685 1.00 56.09 256 LYS A O 1
ATOM 2096 N N . SER A 1 257 ? -22.693 -10.319 45.581 1.00 56.69 257 SER A N 1
ATOM 2097 C CA . SER A 1 257 ? -24.149 -10.366 45.660 1.00 56.69 257 SER A CA 1
ATOM 2098 C C . SER A 1 257 ? -24.639 -8.928 45.589 1.00 56.69 257 SER A C 1
ATOM 2100 O O . SER A 1 257 ? -24.218 -8.107 46.414 1.00 56.69 257 SER A O 1
ATOM 2102 N N . LEU A 1 258 ? -25.469 -8.613 44.592 1.00 57.03 258 LEU A N 1
ATOM 2103 C CA . LEU A 1 258 ? -26.202 -7.355 44.592 1.00 57.03 258 LEU A CA 1
ATOM 2104 C C . LEU A 1 258 ? -26.819 -7.215 45.991 1.00 57.03 258 LEU A C 1
ATOM 2106 O O . LEU A 1 258 ? -27.288 -8.227 46.529 1.00 57.03 258 LEU A O 1
ATOM 2110 N N . PRO A 1 259 ? -26.773 -6.029 46.628 1.00 56.94 259 PRO A N 1
ATOM 2111 C CA . PRO A 1 259 ? -27.511 -5.841 47.864 1.00 56.94 259 PRO A CA 1
ATOM 2112 C C . PRO A 1 259 ? -28.943 -6.266 47.552 1.00 56.94 259 PRO A C 1
ATOM 2114 O O . PRO A 1 259 ? -29.561 -5.700 46.652 1.00 56.94 259 PRO A O 1
ATOM 2117 N N . LYS A 1 260 ? -29.408 -7.345 48.199 1.00 57.09 260 LYS A N 1
ATOM 2118 C CA . LYS A 1 260 ? -30.759 -7.867 47.993 1.00 57.09 260 LYS A CA 1
ATOM 2119 C C . LYS A 1 260 ? -31.711 -6.679 48.056 1.00 57.09 260 LYS A C 1
ATOM 2121 O O . LYS A 1 260 ? -31.531 -5.831 48.933 1.00 57.09 260 LYS A O 1
ATOM 2126 N N . ASN A 1 261 ? -32.672 -6.605 47.135 1.00 59.09 261 ASN A N 1
ATOM 2127 C CA . ASN A 1 261 ? -33.678 -5.539 47.115 1.00 59.09 261 ASN A CA 1
ATOM 2128 C C . ASN A 1 261 ? -34.309 -5.324 48.499 1.00 59.09 261 ASN A C 1
ATOM 2130 O O . ASN A 1 261 ? -34.658 -4.198 48.815 1.00 59.09 261 ASN A O 1
ATOM 2134 N N . ASP A 1 262 ? -34.323 -6.344 49.359 1.00 62.88 262 ASP A N 1
ATOM 2135 C CA . ASP A 1 262 ? -34.627 -6.282 50.791 1.00 62.88 262 ASP A CA 1
ATOM 2136 C C . ASP A 1 262 ? -33.962 -5.093 51.512 1.00 62.88 262 ASP A C 1
ATOM 2138 O O . ASP A 1 262 ? -34.612 -4.406 52.282 1.00 62.88 262 ASP A O 1
ATOM 2142 N N . ASN A 1 263 ? -32.687 -4.774 51.253 1.00 69.94 263 ASN A N 1
ATOM 2143 C CA . ASN A 1 263 ? -32.011 -3.633 51.891 1.00 69.94 263 ASN A CA 1
ATOM 2144 C C . ASN A 1 263 ? -32.538 -2.277 51.404 1.00 69.94 263 ASN A C 1
ATOM 2146 O O . ASN A 1 263 ? -32.534 -1.306 52.159 1.00 69.94 263 ASN A O 1
ATOM 2150 N N . ILE A 1 264 ? -32.950 -2.200 50.139 1.00 74.94 264 ILE A N 1
ATOM 2151 C CA . ILE A 1 264 ? -33.532 -0.988 49.558 1.00 74.94 264 ILE A CA 1
ATOM 2152 C C . ILE A 1 264 ? -34.974 -0.846 50.050 1.00 74.94 264 ILE A C 1
ATOM 2154 O O . ILE A 1 264 ? -35.338 0.225 50.519 1.00 74.94 264 ILE A O 1
ATOM 2158 N N . ILE A 1 265 ? -35.747 -1.932 50.035 1.00 79.06 265 ILE A N 1
ATOM 2159 C CA . ILE A 1 265 ? -37.130 -2.000 50.520 1.00 79.06 265 ILE A CA 1
ATOM 2160 C C . ILE A 1 265 ? -37.185 -1.655 52.014 1.00 79.06 265 ILE A C 1
ATOM 2162 O O . ILE A 1 265 ? -37.866 -0.710 52.381 1.00 79.06 265 ILE A O 1
ATOM 2166 N N . ASN A 1 266 ? -36.348 -2.272 52.856 1.00 80.50 266 ASN A N 1
ATOM 2167 C CA . ASN A 1 266 ? -36.286 -1.963 54.291 1.00 80.50 266 ASN A CA 1
ATOM 2168 C C . ASN A 1 266 ? -35.912 -0.494 54.565 1.00 80.50 266 ASN A C 1
ATOM 2170 O O . ASN A 1 266 ? -36.395 0.113 55.524 1.00 80.50 266 ASN A O 1
ATOM 2174 N N . ARG A 1 267 ? -35.039 0.101 53.737 1.00 81.94 267 ARG A N 1
ATOM 2175 C CA . ARG A 1 267 ? -34.712 1.533 53.835 1.00 81.94 267 ARG A CA 1
ATOM 2176 C C . ARG A 1 267 ? -35.888 2.410 53.419 1.00 81.94 267 ARG A C 1
ATOM 2178 O O . ARG A 1 267 ? -36.114 3.421 54.075 1.00 81.94 267 ARG A O 1
ATOM 2185 N N . LEU A 1 268 ? -36.616 2.040 52.368 1.00 88.56 268 LEU A N 1
ATOM 2186 C CA . LEU A 1 268 ? -37.818 2.750 51.929 1.00 88.56 268 LEU A CA 1
ATOM 2187 C C . LEU A 1 268 ? -38.923 2.671 52.990 1.00 88.56 268 LEU A C 1
ATOM 2189 O O . LEU A 1 268 ? -39.477 3.709 53.337 1.00 88.56 268 LEU A O 1
ATOM 2193 N N . ASP A 1 269 ? -39.144 1.507 53.599 1.00 90.19 269 ASP A N 1
ATOM 2194 C CA . ASP A 1 269 ? -40.104 1.330 54.697 1.00 90.19 269 ASP A CA 1
ATOM 2195 C C . ASP A 1 269 ? -39.727 2.178 55.920 1.00 90.19 269 ASP A C 1
ATOM 2197 O O . ASP A 1 269 ? -40.569 2.850 56.515 1.00 90.19 269 ASP A O 1
ATOM 2201 N N . THR A 1 270 ? -38.433 2.238 56.256 1.00 90.44 270 THR A N 1
ATOM 2202 C CA . THR A 1 270 ? -37.932 3.107 57.337 1.00 90.44 270 THR A CA 1
ATOM 2203 C C . THR A 1 270 ? -38.155 4.592 57.020 1.00 90.44 270 THR A C 1
ATOM 2205 O O . THR A 1 270 ? -38.466 5.383 57.912 1.00 90.44 270 THR A O 1
ATOM 2208 N N . ILE A 1 271 ? -37.995 4.997 55.755 1.00 92.12 271 ILE A N 1
ATOM 2209 C CA . ILE A 1 271 ? -38.245 6.375 55.310 1.00 92.12 271 ILE A CA 1
ATOM 2210 C C . ILE A 1 271 ? -39.734 6.714 55.422 1.00 92.12 271 ILE A C 1
ATOM 2212 O O . ILE A 1 271 ? -40.054 7.782 55.942 1.00 92.12 271 ILE A O 1
ATOM 2216 N N . ILE A 1 272 ? -40.624 5.813 55.000 1.00 93.75 272 ILE A N 1
ATOM 2217 C CA . ILE A 1 272 ? -42.080 5.994 55.100 1.00 93.75 272 ILE A CA 1
ATOM 2218 C C . ILE A 1 272 ? -42.496 6.153 56.568 1.00 93.75 272 ILE A C 1
ATOM 2220 O O . ILE A 1 272 ? -43.138 7.141 56.919 1.00 93.75 272 ILE A O 1
ATOM 2224 N N . LEU A 1 273 ? -42.031 5.265 57.451 1.00 94.12 273 LEU A N 1
ATOM 2225 C CA . LEU A 1 273 ? -42.364 5.297 58.880 1.00 94.12 273 LEU A CA 1
ATOM 2226 C C . LEU A 1 273 ? -41.886 6.597 59.556 1.00 94.12 273 LEU A C 1
ATOM 2228 O O . LEU A 1 273 ? -42.586 7.194 60.377 1.00 94.12 273 LEU A O 1
ATOM 2232 N N . ASN A 1 274 ? -40.710 7.100 59.169 1.00 93.12 274 ASN A N 1
ATOM 2233 C CA . ASN A 1 274 ? -40.222 8.395 59.644 1.00 93.12 274 ASN A CA 1
ATOM 2234 C C . ASN A 1 274 ? -41.075 9.568 59.136 1.00 93.12 274 ASN A C 1
ATOM 2236 O O . ASN A 1 274 ? -41.300 10.518 59.887 1.00 93.12 274 ASN A O 1
ATOM 2240 N N . GLN A 1 275 ? -41.549 9.524 57.889 1.00 92.81 275 GLN A N 1
ATOM 2241 C CA . GLN A 1 275 ? -42.422 10.561 57.330 1.00 92.81 275 GLN A CA 1
ATOM 2242 C C . GLN A 1 275 ? -43.779 10.597 58.038 1.00 92.81 275 GLN A C 1
ATOM 2244 O O . GLN A 1 275 ? -44.244 11.681 58.384 1.00 92.81 275 GLN A O 1
ATOM 2249 N N . GLU A 1 276 ? -44.371 9.439 58.331 1.00 93.12 276 GLU A N 1
ATOM 2250 C CA . GLU A 1 276 ? -45.617 9.337 59.101 1.00 93.12 276 GLU A CA 1
ATOM 2251 C C . GLU A 1 276 ? -45.460 9.923 60.505 1.00 93.12 276 GLU A C 1
ATOM 2253 O O . GLU A 1 276 ? -46.272 10.740 60.936 1.00 93.12 276 GLU A O 1
ATOM 2258 N N . LYS A 1 277 ? -44.357 9.605 61.190 1.00 91.94 277 LYS A N 1
ATOM 2259 C CA . LYS A 1 277 ? -44.067 10.158 62.517 1.00 91.94 277 LYS A CA 1
ATOM 2260 C C . LYS A 1 277 ? -43.863 11.674 62.491 1.00 91.94 277 LYS A C 1
ATOM 2262 O O . LYS A 1 277 ? -44.317 12.373 63.394 1.00 91.94 277 LYS A O 1
ATOM 2267 N N . ILE A 1 278 ? -43.190 12.199 61.465 1.00 91.19 278 ILE A N 1
ATOM 2268 C CA . ILE A 1 278 ? -43.043 13.649 61.273 1.00 91.19 278 ILE A CA 1
ATOM 2269 C C . ILE A 1 278 ? -44.414 14.288 61.037 1.00 91.19 278 ILE A C 1
ATOM 2271 O O . ILE A 1 278 ? -44.702 15.322 61.635 1.00 91.19 278 ILE A O 1
ATOM 2275 N N . LEU A 1 279 ? -45.269 13.672 60.218 1.00 90.56 279 LEU A N 1
ATOM 2276 C CA . LEU A 1 279 ? -46.629 14.150 59.985 1.00 90.56 279 LEU A CA 1
ATOM 2277 C C . LEU A 1 279 ? -47.450 14.153 61.277 1.00 90.56 279 LEU A C 1
ATOM 2279 O O . LEU A 1 279 ? -48.045 15.180 61.585 1.00 90.56 279 LEU A O 1
ATOM 2283 N N . GLU A 1 280 ? -47.426 13.087 62.078 1.00 89.62 280 GLU A N 1
ATOM 2284 C CA . GLU A 1 280 ? -48.090 13.065 63.389 1.00 89.62 280 GLU A CA 1
ATOM 2285 C C . GLU A 1 280 ? -47.566 14.155 64.327 1.00 89.62 280 GLU A C 1
ATOM 2287 O O . GLU A 1 280 ? -48.349 14.838 64.984 1.00 89.62 280 GLU A O 1
ATOM 2292 N N . MET A 1 281 ? -46.248 14.366 64.383 1.00 84.75 281 MET A N 1
ATOM 2293 C CA . MET A 1 281 ? -45.666 15.438 65.196 1.00 84.75 281 MET A CA 1
ATOM 2294 C C . MET A 1 281 ? -46.099 16.827 64.716 1.00 84.75 281 MET A C 1
ATOM 2296 O O . MET A 1 281 ? -46.308 17.717 65.540 1.00 84.75 281 MET A O 1
ATOM 2300 N N . LEU A 1 282 ? -46.245 17.024 63.404 1.00 83.00 282 LEU A N 1
ATOM 2301 C CA . LEU A 1 282 ? -46.741 18.273 62.827 1.00 83.00 282 LEU A CA 1
ATOM 2302 C C . LEU A 1 282 ? -48.241 18.465 63.094 1.00 83.00 282 LEU A C 1
ATOM 2304 O O . LEU A 1 282 ? -48.638 19.562 63.479 1.00 83.00 282 LEU A O 1
ATOM 2308 N N . TYR A 1 283 ? -49.054 17.413 62.973 1.00 81.81 283 TYR A N 1
ATOM 2309 C CA . TYR A 1 283 ? -50.486 17.450 63.287 1.00 81.81 283 TYR A CA 1
ATOM 2310 C C . TYR A 1 283 ? -50.740 17.697 64.779 1.00 81.81 283 TYR A C 1
ATOM 2312 O O . TYR A 1 283 ? -51.522 18.577 65.128 1.00 81.81 283 TYR A O 1
ATOM 2320 N N . ASN A 1 284 ? -50.017 17.019 65.671 1.00 72.62 284 ASN A N 1
ATOM 2321 C CA . ASN A 1 284 ? -50.133 17.219 67.120 1.00 72.62 284 ASN A CA 1
ATOM 2322 C C . ASN A 1 284 ? -49.649 18.607 67.572 1.00 72.62 284 ASN A C 1
ATOM 2324 O O . ASN A 1 284 ? -50.092 19.114 68.600 1.00 72.62 284 ASN A O 1
ATOM 2328 N N . LYS A 1 285 ? -48.759 19.242 66.802 1.00 66.94 285 LYS A N 1
ATOM 2329 C CA . LYS A 1 285 ? -48.314 20.622 67.032 1.00 66.94 285 LYS A CA 1
ATOM 2330 C C . LYS A 1 285 ? -49.275 21.670 66.458 1.00 66.94 285 LYS A C 1
ATOM 2332 O O . LYS A 1 285 ? -49.186 22.822 66.854 1.00 66.94 285 LYS A O 1
ATOM 2337 N N . ALA A 1 286 ? -50.167 21.287 65.545 1.00 60.38 286 ALA A N 1
ATOM 2338 C CA . ALA A 1 286 ? -51.201 22.161 64.990 1.00 60.38 286 ALA A CA 1
ATOM 2339 C C . ALA A 1 286 ? -52.516 22.142 65.799 1.00 60.38 286 ALA A C 1
ATOM 2341 O O . ALA A 1 286 ? -53.381 22.979 65.559 1.00 60.38 286 ALA A O 1
ATOM 2342 N N . ILE A 1 287 ? -52.677 21.182 66.720 1.00 55.84 287 ILE A N 1
ATOM 2343 C CA . ILE A 1 287 ? -53.879 20.997 67.558 1.00 55.84 287 ILE A CA 1
ATOM 2344 C C . ILE A 1 287 ? -53.695 21.572 68.986 1.00 55.84 287 ILE A C 1
ATOM 2346 O O . ILE A 1 287 ? -54.668 21.682 69.728 1.00 55.84 287 ILE A O 1
ATOM 2350 N N . ASN A 1 288 ? -52.481 22.004 69.351 1.00 45.50 288 ASN A N 1
ATOM 2351 C CA . ASN A 1 288 ? -52.198 22.838 70.533 1.00 45.50 288 ASN A CA 1
ATOM 2352 C C . ASN A 1 288 ? -51.930 24.285 70.116 1.00 45.50 288 ASN A C 1
ATOM 2354 O O . ASN A 1 288 ? -52.255 25.189 70.915 1.00 45.50 288 ASN A O 1
#

Mean predicted aligned error: 24.63 Å